Protein 4LTU (pdb70)

Radius of gyration: 18.54 Å; Cα contacts (8 Å, |Δi|>4): 437; chains: 2; bounding box: 32×52×42 Å

Solvent-accessible surface area: 10378 Å² total; per-residue (Å²): 48,32,0,25,0,32,19,89,104,51,135,76,50,118,3,95,6,58,111,50,31,18,0,15,96,0,0,79,89,76,60,2,133,50,2,82,9,135,22,51,30,101,22,107,16,14,21,2,1,0,11,3,20,54,145,44,60,102,125,17,96,124,54,88,88,81,4,64,101,34,0,97,58,15,42,16,75,71,6,59,10,4,9,0,0,15,61,2,158,3,24,80,116,4,80,29,0,26,0,63,4,7,144,133,10,127,46,32,0,25,0,32,18,73,97,56,141,73,64,131,5,98,1,51,76,10,40,14,0,13,98,1,0,64,89,83,50,4,128,57,5,76,12,126,26,58,31,103,22,95,20,13,16,2,1,0,30,0,31,121,133,44,66,87,76,17,52,124,53,82,80,69,4,55,94,42,1,105,60,22,56,20,108,93,76,142,22,4,14,0,0,6,52,2,58,0,2,38,32,3,73,28,0,31,0,101,9,6,152,163,12,116

Nearest PDB structures (foldseek):
  4ltu-assembly2_B  TM=1.001E+00  e=1.646E-21  Rhodopseudomonas palustris HaA2
  6nbl-assembly2_D  TM=9.823E-01  e=4.717E-14  Pseudomonas putida
  1r7s-assembly3_C  TM=9.794E-01  e=9.570E-14  Pseudomonas putida
  1xlq-assembly3_C  TM=9.793E-01  e=1.408E-13  Pseudomonas putida
  1uwm-assembly1_A  TM=9.704E-01  e=9.088E-13  Rhodobacter capsulatus

B-factor: mean 22.1, std 5.07, range [2.0, 39.61]

Organism: Rhodopseudomonas palustris (strain HaA2) (NCBI:txid316058)

Foldseek 3Di:
DWEWEAEPVGDIDIFDDDFFAFQLNRCVVGPNPQQPPVPPLPLDAQRNKKFWPPVCLVVFDDDDPSQVVRQCVFPPGDDPRIGRRSPTGDDPVCHYTYIYDDPHRD/DKEKEAEPVRDIDIFDDDFFAFQQVRCVVVPVPQQPPVVVLPLDAQRQKKFWDPVLLVVFDDDDPSQVVRLVVFPDDRDPRIGRRSPHGDHPVCHHTYIYDDPHRD

InterPro domains:
  IPR001041 2Fe-2S ferredoxin-type iron-sulfur binding domain [PF00111] (7-91)
  IPR001041 2Fe-2S ferredoxin-type iron-sulfur binding domain [PS51085] (2-106)
  IPR001041 2Fe-2S ferredoxin-type iron-sulfur binding domain [cd00207] (4-101)
  IPR001055 Adrenodoxin-like [PR00355] (40-50)
  IPR001055 Adrenodoxin-like [PR00355] (59-73)
  IPR001055 Adrenodoxin-like [PR00355] (83-91)
  IPR001055 Adrenodoxin-like [PTHR23426] (3-105)
  IPR012675 Beta-grasp domain superfamily [G3DSA:3.10.20.30] (1-107)
  IPR036010 2Fe-2S ferredoxin-like superfamily [SSF54292] (3-105)

CATH classification: 3.10.20.30

Structure (mmCIF, N/CA/C/O backbone):
data_4LTU
#
_entry.id   4LTU
#
_cell.length_a   30.983
_cell.length_b   73.145
_cell.length_c   78.845
_cell.angle_alpha   90.00
_cell.angle_beta   90.00
_cell.angle_gamma   90.00
#
_symmetry.space_group_name_H-M   'P 21 21 21'
#
loop_
_entity.id
_entity.type
_entity.pdbx_description
1 polymer Ferredoxin
2 non-polymer 'FE2/S2 (INORGANIC) CLUSTER'
3 water water
#
loop_
_atom_site.group_PDB
_atom_site.id
_atom_site.type_symbol
_atom_site.label_atom_id
_atom_site.label_alt_id
_atom_site.label_comp_id
_atom_site.label_asym_id
_atom_site.label_entity_id
_atom_site.label_seq_id
_atom_site.pdbx_PDB_ins_code
_atom_site.Cartn_x
_atom_site.Cartn_y
_atom_site.Cartn_z
_atom_site.occupancy
_atom_site.B_iso_or_equiv
_atom_site.auth_seq_id
_atom_site.auth_comp_id
_atom_site.auth_asym_id
_atom_site.auth_atom_id
_atom_site.pdbx_PDB_model_num
ATOM 1 N N . PRO A 1 2 ? -0.281 -14.052 -11.197 1.00 26.80 1 PRO A N 1
ATOM 2 C CA . PRO A 1 2 ? 0.562 -13.112 -10.464 1.00 26.04 1 PRO A CA 1
ATOM 3 C C . PRO A 1 2 ? 0.725 -13.430 -8.979 1.00 25.94 1 PRO A C 1
ATOM 4 O O . PRO A 1 2 ? 0.515 -14.575 -8.530 1.00 25.61 1 PRO A O 1
ATOM 8 N N . SER A 1 3 ? 1.116 -12.408 -8.228 1.00 25.28 2 SER A N 1
ATOM 9 C CA . SER A 1 3 ? 1.598 -12.583 -6.889 1.00 25.01 2 SER A CA 1
ATOM 10 C C . SER A 1 3 ? 1.312 -11.315 -6.105 1.00 24.87 2 SER A C 1
ATOM 11 O O . SER A 1 3 ? 1.581 -10.198 -6.576 1.00 24.36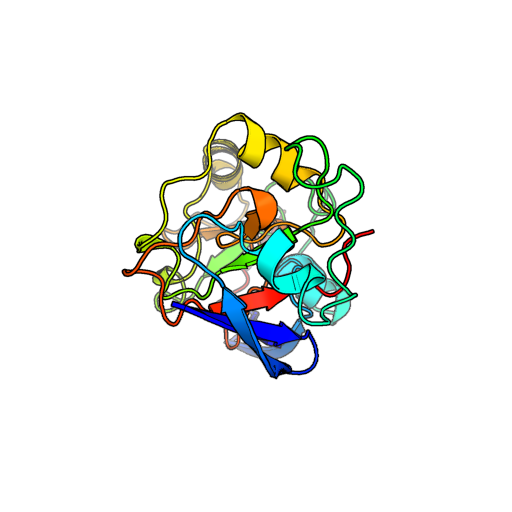 2 SER A O 1
ATOM 14 N N . ILE A 1 4 ? 0.770 -11.506 -4.904 1.00 24.02 3 ILE A N 1
ATOM 15 C CA . ILE A 1 4 ? 0.420 -10.419 -4.023 1.00 23.72 3 ILE A CA 1
ATOM 16 C C . ILE A 1 4 ? 1.232 -10.588 -2.778 1.00 23.11 3 ILE A C 1
ATOM 17 O O . ILE A 1 4 ? 1.314 -11.677 -2.231 1.00 23.99 3 ILE A O 1
ATOM 22 N N . THR A 1 5 ? 1.792 -9.488 -2.301 1.00 22.40 4 THR A N 1
ATOM 23 C CA . THR A 1 5 ? 2.478 -9.472 -1.009 1.00 21.17 4 THR A CA 1
ATOM 24 C C . THR A 1 5 ? 1.531 -8.952 0.080 1.00 20.61 4 THR A C 1
ATOM 25 O O . THR A 1 5 ? 0.998 -7.849 -0.051 1.00 20.24 4 THR A O 1
ATOM 29 N N . PHE A 1 6 ? 1.313 -9.744 1.137 1.00 19.83 5 PHE A N 1
ATOM 30 C CA . PHE A 1 6 ? 0.524 -9.303 2.290 1.00 19.56 5 PHE A CA 1
ATOM 31 C C . PHE A 1 6 ? 1.418 -9.045 3.511 1.00 20.06 5 PHE A C 1
ATOM 32 O O . PHE A 1 6 ? 2.291 -9.867 3.817 1.00 19.81 5 PHE A O 1
ATOM 40 N N . ILE A 1 7 ? 1.184 -7.932 4.215 1.00 19.20 6 ILE A N 1
ATOM 41 C CA . ILE A 1 7 ? 1.939 -7.621 5.444 1.00 19.54 6 ILE A CA 1
ATOM 42 C C . ILE A 1 7 ? 1.041 -7.514 6.680 1.00 19.21 6 ILE A C 1
ATOM 43 O O . ILE A 1 7 ? 0.091 -6.739 6.703 1.00 18.55 6 ILE A O 1
ATOM 48 N N . HIS A 1 8 ? 1.352 -8.321 7.687 1.00 20.06 7 HIS A N 1
ATOM 49 C CA . HIS A 1 8 ? 0.625 -8.353 8.963 1.00 20.46 7 HIS A CA 1
ATOM 50 C C . HIS A 1 8 ? 0.977 -7.150 9.814 1.00 21.60 7 HIS A C 1
ATOM 51 O O . HIS A 1 8 ? 2.029 -6.529 9.605 1.00 23.30 7 HIS A O 1
ATOM 58 N N . PRO A 1 9 ? 0.096 -6.786 10.752 1.00 22.49 8 PRO A N 1
ATOM 59 C CA . PRO A 1 9 ? 0.377 -5.701 11.694 1.00 23.48 8 PRO A CA 1
ATOM 60 C C . PRO A 1 9 ? 1.813 -5.750 12.231 1.00 24.56 8 PRO A C 1
ATOM 61 O O . PRO A 1 9 ? 2.459 -4.688 12.394 1.00 24.73 8 PRO A O 1
ATOM 65 N N . ASP A 1 10 ? 2.311 -6.967 12.484 1.00 24.48 9 ASP A N 1
ATOM 66 C CA . ASP A 1 10 ? 3.646 -7.141 13.078 1.00 24.64 9 ASP A CA 1
ATOM 67 C C . ASP A 1 10 ? 4.790 -6.878 12.107 1.00 24.62 9 ASP A C 1
ATOM 68 O O . ASP A 1 10 ? 5.926 -6.681 12.536 1.00 25.62 9 ASP A O 1
ATOM 73 N N . GLY A 1 11 ? 4.497 -6.886 10.807 1.00 24.48 10 GLY A N 1
ATOM 74 C CA . GLY A 1 11 ? 5.466 -6.477 9.783 1.00 23.64 10 GLY A CA 1
ATOM 75 C C . GLY A 1 11 ? 5.964 -7.651 8.983 1.00 24.07 10 GLY A C 1
ATOM 76 O O . GLY A 1 11 ? 6.794 -7.503 8.083 1.00 23.70 10 GLY A O 1
ATOM 77 N N . ARG A 1 12 ? 5.460 -8.838 9.308 1.00 23.59 11 ARG A N 1
ATOM 78 C CA . ARG A 1 12 ? 5.914 -10.012 8.616 1.00 23.40 11 ARG A CA 1
ATOM 79 C C . ARG A 1 12 ? 5.136 -10.182 7.316 1.00 23.23 11 ARG A C 1
ATOM 80 O O . ARG A 1 12 ? 4.019 -9.662 7.177 1.00 23.03 11 ARG A O 1
ATOM 88 N N . SER A 1 13 ? 5.742 -10.880 6.359 1.00 22.28 12 SER A N 1
ATOM 89 C CA . SER A 1 13 ? 5.149 -10.974 5.045 1.00 22.56 12 SER A CA 1
ATOM 90 C C . SER A 1 13 ? 4.818 -12.388 4.620 1.00 23.09 12 SER A C 1
ATOM 91 O O . SER A 1 13 ? 5.325 -13.400 5.178 1.00 22.69 12 SER A O 1
ATOM 94 N N . GLU A 1 14 ? 3.908 -12.425 3.658 1.00 22.94 13 GLU A N 1
ATOM 95 C CA . GLU A 1 14 ? 3.409 -13.643 3.047 1.00 23.75 13 GLU A CA 1
ATOM 96 C C . GLU A 1 14 ? 3.206 -13.328 1.570 1.00 23.78 13 GLU A C 1
ATOM 97 O O . GLU A 1 14 ? 2.575 -12.325 1.227 1.00 23.26 13 GLU A O 1
ATOM 103 N N . ILE A 1 15 ? 3.742 -14.178 0.706 1.00 23.95 14 ILE A N 1
ATOM 104 C CA . ILE A 1 15 ? 3.455 -14.051 -0.705 1.00 24.54 14 ILE A CA 1
ATOM 105 C C . ILE A 1 15 ? 2.459 -15.100 -1.134 1.00 24.84 14 ILE A C 1
ATOM 106 O O . ILE A 1 15 ? 2.667 -16.305 -0.943 1.00 24.00 14 ILE A O 1
ATOM 111 N N . VAL A 1 16 ? 1.346 -14.621 -1.685 1.00 25.59 15 VAL A N 1
ATOM 112 C CA . VAL A 1 16 ? 0.266 -15.517 -2.106 1.00 25.81 15 VAL A CA 1
ATOM 113 C C . VAL A 1 16 ? 0.119 -15.469 -3.605 1.00 25.69 15 VAL A C 1
ATOM 114 O O . VAL A 1 16 ? 0.139 -14.398 -4.221 1.00 26.47 15 VAL A O 1
ATOM 118 N N . ASP A 1 17 ? -0.031 -16.635 -4.204 1.00 25.66 16 ASP A N 1
ATOM 119 C CA . ASP A 1 17 ? -0.396 -16.699 -5.608 1.00 25.01 16 ASP A CA 1
ATOM 120 C C . ASP A 1 17 ? -1.824 -16.200 -5.819 1.00 24.66 16 ASP A C 1
ATOM 121 O O . ASP A 1 17 ? -2.684 -16.284 -4.932 1.00 24.02 16 ASP A O 1
ATOM 126 N N . ALA A 1 18 ? -2.053 -15.659 -7.000 1.00 24.25 17 ALA A N 1
ATOM 127 C CA . ALA A 1 18 ? -3.350 -15.214 -7.389 1.00 24.84 17 ALA A CA 1
ATOM 128 C C . ALA A 1 18 ? -3.396 -15.293 -8.898 1.00 25.22 17 ALA A C 1
ATOM 129 O O . ALA A 1 18 ? -2.436 -14.944 -9.580 1.00 25.76 17 ALA A O 1
ATOM 131 N N . ALA A 1 19 ? -4.507 -15.783 -9.420 1.00 24.99 18 ALA A N 1
ATOM 132 C CA . ALA A 1 19 ? -4.695 -15.801 -10.855 1.00 24.39 18 ALA A CA 1
ATOM 133 C C . ALA A 1 19 ? -5.216 -14.421 -11.206 1.00 24.41 18 ALA A C 1
ATOM 134 O O . ALA A 1 19 ? -5.626 -13.668 -10.318 1.00 24.80 18 ALA A O 1
ATOM 136 N N . ILE A 1 20 ? -5.185 -14.083 -12.490 1.00 23.82 19 ILE A N 1
ATOM 137 C CA . ILE A 1 20 ? -5.803 -12.892 -12.983 1.00 23.76 19 ILE A CA 1
ATOM 138 C C . ILE A 1 20 ? -7.312 -13.061 -12.737 1.00 23.55 19 ILE A C 1
ATOM 139 O O . ILE A 1 20 ? -7.878 -14.128 -13.014 1.00 22.55 19 ILE A O 1
ATOM 144 N N . GLY A 1 21 ? -7.933 -12.032 -12.156 1.00 23.03 20 GLY A N 1
ATOM 145 C CA . GLY A 1 21 ? -9.369 -12.056 -11.878 1.00 22.21 20 GLY A CA 1
ATOM 146 C C . GLY A 1 21 ? -9.774 -12.374 -10.448 1.00 21.79 20 GLY A C 1
ATOM 147 O O . GLY A 1 21 ? -10.855 -11.970 -10.012 1.00 21.82 20 GLY A O 1
ATOM 148 N N . ASP A 1 22 ? -8.947 -13.132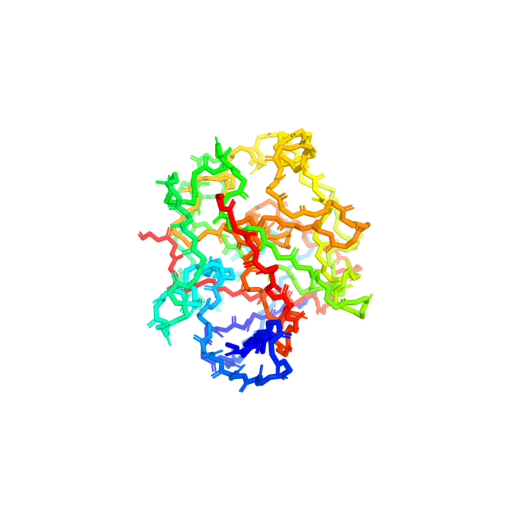 -9.724 1.00 21.31 21 ASP A N 1
ATOM 149 C CA . ASP A 1 22 ? -9.196 -13.323 -8.303 1.00 20.24 21 ASP A CA 1
ATOM 150 C C . ASP A 1 22 ? -9.191 -11.960 -7.642 1.00 19.97 21 ASP A C 1
ATOM 151 O O . ASP A 1 22 ? -8.395 -11.078 -7.994 1.00 19.81 21 ASP A O 1
ATOM 156 N N . SER A 1 23 ? -10.115 -11.774 -6.706 1.00 19.36 22 SER A N 1
ATOM 157 C CA . SER A 1 23 ? -10.000 -10.677 -5.791 1.00 18.55 22 SER A CA 1
ATOM 158 C C . SER A 1 23 ? -8.818 -10.994 -4.853 1.00 17.83 22 SER A C 1
ATOM 159 O O . SER A 1 23 ? -8.393 -12.145 -4.753 1.00 17.59 22 SER A O 1
ATOM 162 N N . ALA A 1 24 ? -8.314 -9.967 -4.178 1.00 17.32 23 ALA A N 1
ATOM 163 C CA . ALA A 1 24 ? -7.238 -10.077 -3.188 1.00 16.78 23 ALA A CA 1
ATOM 164 C C . ALA A 1 24 ? -7.680 -10.883 -1.978 1.00 16.82 23 ALA A C 1
ATOM 165 O O . ALA A 1 24 ? -6.868 -11.541 -1.327 1.00 17.76 23 ALA A O 1
ATOM 167 N N . MET A 1 25 ? -8.967 -1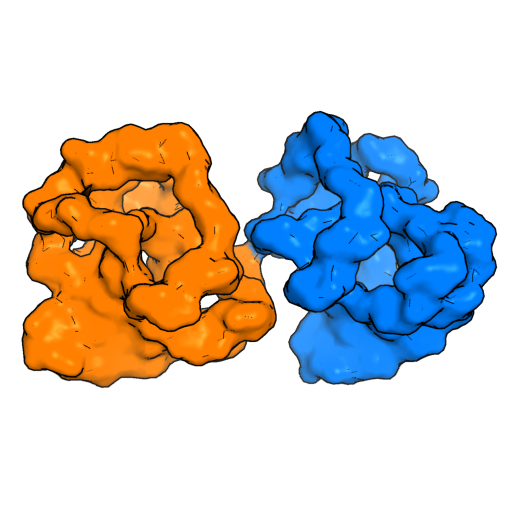0.821 -1.682 1.00 16.22 24 MET A N 1
ATOM 168 C CA . MET A 1 25 ? -9.558 -11.551 -0.578 1.00 16.19 24 MET A CA 1
ATOM 169 C C . MET A 1 25 ? -9.568 -13.064 -0.877 1.00 16.12 24 MET A C 1
ATOM 170 O O . MET A 1 25 ? -9.206 -13.901 -0.025 1.00 14.99 24 MET A O 1
ATOM 175 N N . PHE A 1 26 ? -10.006 -13.392 -2.086 1.00 16.08 25 PHE A N 1
ATOM 176 C CA . PHE A 1 26 ? -10.078 -14.754 -2.523 1.00 17.78 25 PHE A CA 1
ATOM 177 C C . PHE A 1 26 ? -8.657 -15.332 -2.422 1.00 18.84 25 PHE A C 1
ATOM 178 O O . PHE A 1 26 ? -8.433 -16.355 -1.758 1.00 19.75 25 PHE A O 1
ATOM 186 N N . ALA A 1 27 ? -7.711 -14.644 -3.055 1.00 18.86 26 ALA A N 1
ATOM 187 C CA . ALA A 1 27 ? -6.305 -15.009 -2.998 1.00 19.62 26 ALA A CA 1
ATOM 188 C C . ALA A 1 27 ? -5.812 -15.241 -1.572 1.00 19.05 26 ALA A C 1
ATOM 189 O O . ALA A 1 27 ? -5.207 -16.256 -1.301 1.00 19.65 26 ALA A O 1
ATOM 191 N N . ALA A 1 28 ? -6.061 -14.292 -0.678 1.00 18.94 27 ALA A N 1
ATOM 192 C CA . ALA A 1 28 ? -5.765 -14.455 0.753 1.00 18.21 27 ALA A CA 1
ATOM 193 C C . ALA A 1 28 ? -6.320 -15.754 1.377 1.00 18.47 27 ALA A C 1
ATOM 194 O O . ALA A 1 28 ? -5.581 -16.550 1.985 1.00 18.27 27 ALA A O 1
ATOM 196 N N . LEU A 1 29 ? -7.624 -15.961 1.214 1.00 18.48 28 LEU A N 1
ATOM 197 C CA . LEU A 1 29 ? -8.348 -17.009 1.936 1.00 18.37 28 LEU A CA 1
ATOM 198 C C . LEU A 1 29 ? -7.984 -18.391 1.455 1.00 18.55 28 LEU A C 1
ATOM 199 O O . LEU A 1 29 ? -8.091 -19.358 2.190 1.00 18.22 28 LEU A O 1
ATOM 204 N N . ASN A 1 30 ? -7.545 -18.455 0.203 1.00 18.78 29 ASN A N 1
ATOM 205 C CA . ASN A 1 30 ? -7.219 -19.699 -0.456 1.00 18.77 29 ASN A CA 1
ATOM 206 C C . ASN A 1 30 ? -5.730 -20.083 -0.322 1.00 19.64 29 ASN A C 1
ATOM 207 O O . ASN A 1 30 ? -5.281 -21.127 -0.812 1.00 20.03 29 ASN A O 1
ATOM 212 N N . HIS A 1 31 ? -4.974 -19.229 0.370 1.00 19.46 30 HIS A N 1
ATOM 213 C CA . HIS A 1 31 ? -3.580 -19.498 0.632 1.00 19.19 30 HIS A CA 1
ATOM 214 C C . HIS A 1 31 ? -3.264 -19.068 2.051 1.00 19.77 30 HIS A C 1
ATOM 215 O O . HIS A 1 31 ? -2.310 -18.340 2.253 1.00 20.06 30 HIS A O 1
ATOM 222 N N . GLY A 1 32 ? -4.094 -19.468 3.016 1.00 20.53 31 GLY A N 1
ATOM 223 C CA . GLY A 1 32 ? -3.763 -19.391 4.440 1.00 21.78 31 GLY A CA 1
ATOM 224 C C . GLY A 1 32 ? -3.817 -18.124 5.287 1.00 22.43 31 GLY A C 1
ATOM 225 O O . GLY A 1 32 ? -3.409 -18.166 6.461 1.00 22.09 31 GLY A O 1
ATOM 226 N N . ILE A 1 33 ? -4.311 -17.020 4.727 1.00 23.44 32 ILE A N 1
ATOM 227 C CA . ILE A 1 33 ? -4.402 -15.725 5.448 1.00 24.26 32 ILE A CA 1
ATOM 228 C C . ILE A 1 33 ? -5.749 -15.519 6.168 1.00 25.43 32 ILE A C 1
ATOM 229 O O . ILE A 1 33 ? -6.657 -14.826 5.673 1.00 26.11 32 ILE A O 1
ATOM 234 N N . ASP A 1 34 ? -5.828 -16.102 7.366 1.00 25.51 33 ASP A N 1
ATOM 235 C CA . ASP A 1 34 ? -7.030 -16.150 8.209 1.00 25.97 33 ASP A CA 1
ATOM 236 C C . ASP A 1 34 ? -7.572 -14.814 8.722 1.00 25.65 33 ASP A C 1
ATOM 237 O O . ASP A 1 34 ? -8.789 -14.659 8.911 1.00 25.92 33 ASP A O 1
ATOM 242 N N . SER A 1 35 ? -6.687 -13.847 8.947 1.00 24.75 34 SER A N 1
ATOM 243 C CA . SER A 1 35 ? -7.094 -12.565 9.531 1.00 23.44 34 SER A CA 1
ATOM 244 C C . SER A 1 35 ? -8.209 -11.807 8.788 1.00 23.13 34 SER A C 1
ATOM 245 O O . SER A 1 35 ? -8.932 -10.993 9.403 1.00 22.77 34 SER A O 1
ATOM 248 N N . ILE A 1 36 ? -8.306 -12.025 7.474 1.00 21.55 35 ILE A N 1
ATOM 249 C CA . ILE A 1 36 ? -9.307 -11.370 6.636 1.00 20.31 35 ILE A CA 1
ATOM 250 C C . ILE A 1 36 ? -10.637 -12.069 6.842 1.00 20.21 35 ILE A C 1
ATOM 251 O O . ILE A 1 36 ? -10.865 -13.159 6.319 1.00 20.49 35 ILE A O 1
ATOM 256 N N . VAL A 1 37 ? -11.510 -11.455 7.632 1.00 19.72 36 VAL A N 1
ATOM 257 C CA . VAL A 1 37 ? -12.715 -12.145 8.060 1.00 19.33 36 VAL A CA 1
ATOM 258 C C . VAL A 1 37 ? -13.774 -12.224 6.947 1.00 19.23 36 VAL A C 1
ATOM 259 O O . VAL A 1 37 ? -14.405 -13.293 6.745 1.00 19.02 36 VAL A O 1
ATOM 263 N N . ALA A 1 38 ? -13.963 -11.120 6.222 1.00 18.17 37 ALA A N 1
ATOM 264 C CA . ALA A 1 38 ? -14.850 -11.130 5.061 1.00 18.42 37 ALA A CA 1
ATOM 265 C C . ALA A 1 38 ? -16.231 -11.767 5.336 1.00 18.69 37 ALA A C 1
ATOM 266 O O . ALA A 1 38 ? -16.604 -12.762 4.716 1.00 18.25 37 ALA A O 1
ATOM 268 N N . GLU A 1 39 ? -17.000 -11.170 6.241 1.00 20.18 38 GLU A N 1
ATOM 269 C CA . GLU A 1 39 ? -18.288 -11.757 6.703 1.00 21.03 38 GLU A CA 1
ATOM 270 C C . GLU A 1 39 ? -19.211 -12.119 5.536 1.00 20.68 38 GLU A C 1
ATOM 271 O O . GLU A 1 39 ? -19.833 -13.206 5.535 1.00 21.55 38 GLU A O 1
ATOM 277 N N . CYS A 1 40 ? -19.270 -11.228 4.541 1.00 19.55 39 CYS A N 1
ATOM 278 C CA . CYS A 1 40 ? -20.246 -11.323 3.441 1.00 18.06 39 CYS A CA 1
ATOM 279 C C . CYS A 1 40 ? -19.779 -12.144 2.252 1.00 17.95 39 CYS A C 1
ATOM 280 O O . CYS A 1 40 ?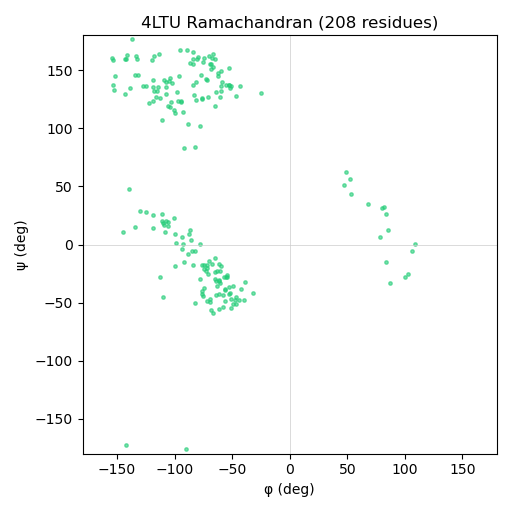 -20.545 -12.411 1.325 1.00 18.86 39 CYS A O 1
ATOM 283 N N . GLY A 1 41 ? -18.518 -12.537 2.266 1.00 17.75 40 GLY A N 1
ATOM 284 C CA . GLY A 1 41 ? -18.038 -13.535 1.320 1.00 16.99 40 GLY A CA 1
ATOM 285 C C . GLY A 1 41 ? -17.690 -13.004 -0.044 1.00 16.77 40 GLY A C 1
ATOM 286 O O . GLY A 1 41 ? -17.802 -13.739 -1.029 1.00 15.95 40 GLY A O 1
ATOM 287 N N . GLY A 1 42 ? -17.209 -11.761 -0.086 1.00 17.28 41 GLY A N 1
ATOM 288 C CA . GLY A 1 42 ? -16.875 -11.063 -1.345 1.00 18.63 41 GLY A CA 1
ATOM 289 C C . GLY A 1 42 ? -18.045 -10.397 -2.047 1.00 19.66 41 GLY A C 1
ATOM 290 O O . GLY A 1 42 ? -18.023 -10.209 -3.267 1.00 20.37 41 GLY A O 1
ATOM 291 N N . ASN A 1 43 ? -19.068 -10.031 -1.280 1.00 20.24 42 ASN A N 1
ATOM 292 C CA . ASN A 1 43 ? -20.316 -9.556 -1.849 1.00 20.99 42 ASN A CA 1
ATOM 293 C C . ASN A 1 43 ? -20.575 -8.046 -1.612 1.00 21.07 42 ASN A C 1
ATOM 294 O O . ASN A 1 43 ? -21.708 -7.560 -1.720 1.00 21.17 42 ASN A O 1
ATOM 299 N N . ALA A 1 44 ? -19.496 -7.316 -1.328 1.00 20.67 43 ALA A N 1
ATOM 300 C CA . ALA A 1 44 ? -19.505 -5.854 -1.209 1.00 20.29 43 ALA A CA 1
ATOM 301 C C . ALA A 1 44 ? -20.628 -5.264 -0.354 1.00 19.55 43 ALA A C 1
ATOM 302 O O . ALA A 1 44 ? -21.326 -4.355 -0.794 1.00 19.48 43 ALA A O 1
ATOM 304 N N . VAL A 1 45 ? -20.784 -5.790 0.864 1.00 19.35 44 VAL A N 1
ATOM 305 C CA . VAL A 1 45 ? -21.837 -5.368 1.801 1.00 18.89 44 VAL A CA 1
ATOM 306 C C . VAL A 1 45 ? -21.375 -5.397 3.253 1.00 19.01 44 VAL A C 1
ATOM 307 O O . VAL A 1 45 ? -22.190 -5.292 4.157 1.00 18.88 44 VAL A O 1
ATOM 311 N N . CYS A 1 46 ? -20.075 -5.566 3.477 1.00 19.29 45 CYS A N 1
ATOM 312 C CA . CYS A 1 46 ? -19.511 -5.502 4.826 1.00 19.33 45 CYS A CA 1
ATOM 313 C C . CYS A 1 46 ? -18.201 -4.690 4.834 1.00 19.29 45 CYS A C 1
ATOM 314 O O . CYS A 1 46 ? -17.736 -4.225 3.800 1.00 19.47 45 CYS A O 1
ATOM 317 N N . ALA A 1 47 ? -17.608 -4.491 5.996 1.00 18.99 46 ALA A N 1
ATOM 318 C CA . ALA A 1 47 ? -16.348 -3.756 6.010 1.00 18.59 46 ALA A CA 1
ATOM 319 C C . ALA A 1 47 ? -15.194 -4.590 6.555 1.00 18.25 46 ALA A C 1
ATOM 320 O O . ALA A 1 47 ? -14.213 -4.020 7.019 1.00 18.81 46 ALA A O 1
ATOM 322 N N . THR A 1 48 ? -15.296 -5.927 6.443 1.00 17.59 47 THR A N 1
ATOM 323 C CA . THR A 1 48 ? -14.436 -6.854 7.183 1.00 16.72 47 THR A CA 1
ATOM 324 C C . THR A 1 48 ? -13.387 -7.599 6.346 1.00 16.57 47 THR A C 1
ATOM 325 O O . THR A 1 48 ? -12.778 -8.573 6.828 1.00 16.12 47 THR A O 1
ATOM 329 N N . CYS A 1 49 ? -13.206 -7.168 5.093 1.00 16.19 48 CYS A N 1
ATOM 330 C CA . CYS A 1 49 ? -12.073 -7.576 4.256 1.00 14.76 48 CYS A CA 1
ATOM 331 C C . CYS A 1 49 ? -11.106 -6.391 4.027 1.00 14.41 48 CYS A C 1
ATOM 332 O O . CYS A 1 49 ? -10.416 -6.351 3.000 1.00 14.34 48 CYS A O 1
ATOM 335 N N . HIS A 1 50 ? -11.102 -5.440 4.964 1.00 13.45 49 HIS A N 1
ATOM 336 C CA . HIS A 1 50 ? -10.328 -4.178 4.934 1.00 13.94 49 HIS A CA 1
ATOM 337 C C . HIS A 1 50 ? -8.846 -4.419 4.647 1.00 14.05 49 HIS A C 1
ATOM 338 O O . HIS A 1 50 ? -8.269 -5.347 5.187 1.00 13.88 49 HIS A O 1
ATOM 345 N N . VAL A 1 51 ? -8.241 -3.616 3.778 1.00 14.82 50 VAL A N 1
ATOM 346 C CA . VAL A 1 51 ? -6.778 -3.612 3.655 1.00 15.32 50 VAL A CA 1
ATOM 347 C C . VAL A 1 51 ? -6.258 -2.205 3.418 1.00 16.40 50 VAL A C 1
ATOM 348 O O . VAL A 1 51 ? -7.001 -1.337 2.977 1.00 17.03 50 VAL A O 1
ATOM 352 N N . TYR A 1 52 ? -4.974 -1.983 3.703 1.00 17.80 51 TYR A N 1
ATOM 353 C CA . TYR A 1 52 ? -4.272 -0.775 3.238 1.00 18.41 51 TYR A CA 1
ATOM 354 C C . TYR A 1 52 ? -3.355 -1.111 2.065 1.00 19.26 51 TYR A C 1
ATOM 355 O O . TYR A 1 52 ? -2.438 -1.921 2.170 1.00 19.58 51 TYR A O 1
ATOM 364 N N . VAL A 1 53 ? -3.634 -0.504 0.925 1.00 21.14 52 VAL A N 1
ATOM 365 C CA . VAL A 1 53 ? -2.789 -0.637 -0.234 1.00 22.67 52 VAL A CA 1
ATOM 366 C C . VAL A 1 53 ? -1.496 0.161 0.018 1.00 24.73 52 VAL A C 1
ATOM 367 O O . VAL A 1 53 ? -1.522 1.242 0.652 1.00 24.54 52 VAL A O 1
ATOM 371 N N . ASP A 1 54 ? -0.369 -0.386 -0.431 1.00 25.79 53 ASP A N 1
ATOM 372 C CA . ASP A 1 54 ? 0.883 0.330 -0.298 1.00 27.84 53 ASP A CA 1
ATOM 373 C C . ASP A 1 54 ? 0.813 1.661 -1.033 1.00 27.95 53 ASP A C 1
ATOM 374 O O . ASP A 1 54 ? 0.381 1.726 -2.196 1.00 27.50 53 ASP A O 1
ATOM 379 N N . ASP A 1 55 ? 1.252 2.706 -0.328 1.00 28.49 54 ASP A N 1
ATOM 380 C CA . ASP A 1 55 ? 1.369 4.075 -0.842 1.00 28.69 54 ASP A CA 1
ATOM 381 C C . ASP A 1 55 ? 1.707 4.167 -2.339 1.00 28.42 54 ASP A C 1
ATOM 382 O O . ASP A 1 55 ? 1.130 4.975 -3.057 1.00 29.36 54 ASP A O 1
ATOM 387 N N . LEU A 1 56 ? 2.626 3.321 -2.797 1.00 27.84 55 LEU A N 1
ATOM 388 C CA . LEU A 1 56 ? 3.094 3.325 -4.174 1.00 27.22 55 LEU A CA 1
ATOM 389 C C . LEU A 1 56 ? 2.236 2.554 -5.166 1.00 26.78 55 LEU A C 1
ATOM 390 O O . LEU A 1 56 ? 2.362 2.767 -6.381 1.00 27.36 55 LEU A O 1
ATOM 395 N N . TRP A 1 57 ? 1.364 1.670 -4.669 1.00 25.83 56 TRP A N 1
ATOM 396 C CA . TRP A 1 57 ? 0.504 0.842 -5.543 1.00 24.06 56 TRP A CA 1
ATOM 397 C C . TRP A 1 57 ? -0.924 1.386 -5.691 1.00 24.03 56 TRP A C 1
ATOM 398 O O . TRP A 1 57 ? -1.634 0.996 -6.612 1.00 24.37 56 TRP A O 1
ATOM 409 N N . LEU A 1 58 ? -1.361 2.260 -4.787 1.00 24.15 57 LEU A N 1
ATOM 410 C CA . LEU A 1 58 ? -2.709 2.822 -4.889 1.00 24.04 57 LEU A CA 1
ATOM 411 C C . LEU A 1 58 ? -3.026 3.293 -6.311 1.00 24.19 57 LEU A C 1
ATOM 412 O O . LEU A 1 58 ? -4.057 2.914 -6.869 1.00 24.20 57 LEU A O 1
ATOM 417 N N . ALA A 1 59 ? -2.134 4.096 -6.892 1.00 24.24 58 ALA A N 1
ATOM 418 C CA . ALA A 1 59 ? -2.357 4.703 -8.222 1.00 24.95 58 ALA A CA 1
ATOM 419 C C . ALA A 1 59 ? -2.689 3.701 -9.336 1.00 24.80 58 ALA A C 1
ATOM 420 O O . ALA A 1 59 ? -3.371 4.062 -10.283 1.00 25.00 58 ALA A O 1
ATOM 422 N N . LYS A 1 60 ? -2.204 2.464 -9.211 1.00 24.51 59 LYS A N 1
ATOM 423 C CA . LYS A 1 60 ? -2.368 1.425 -10.245 1.00 24.62 59 LYS A CA 1
ATOM 424 C C . LYS A 1 60 ? -3.717 0.694 -10.216 1.00 24.29 59 LYS A C 1
ATOM 425 O O . LYS A 1 60 ? -4.028 -0.117 -11.100 1.00 23.91 59 LYS A O 1
ATOM 431 N N . LEU A 1 61 ? -4.520 1.000 -9.199 1.00 23.65 60 LEU A N 1
ATOM 432 C CA . LEU A 1 61 ? -5.826 0.401 -9.047 1.00 22.97 60 LEU A CA 1
ATOM 433 C C . LEU A 1 61 ? -6.945 1.279 -9.619 1.00 23.28 60 LEU A C 1
ATOM 434 O O . LEU A 1 61 ? -6.900 2.515 -9.516 1.00 23.12 60 LEU A O 1
ATOM 439 N N . PRO A 1 62 ? -7.978 0.638 -10.192 1.00 23.22 61 PRO A N 1
ATOM 440 C CA . PRO A 1 62 ? -9.203 1.387 -10.471 1.00 23.01 61 PRO A CA 1
ATOM 441 C C . PRO A 1 62 ? -9.691 2.100 -9.190 1.00 23.27 61 PRO A C 1
ATOM 442 O O . PRO A 1 62 ? -9.418 1.624 -8.082 1.00 23.38 61 PRO A O 1
ATOM 446 N N . PRO A 1 63 ? -10.401 3.237 -9.328 1.00 23.23 62 PRO A N 1
ATOM 447 C CA . PRO A 1 63 ? -10.804 4.003 -8.152 1.00 23.04 62 PRO A CA 1
ATOM 448 C C . PRO A 1 63 ? -11.863 3.288 -7.294 1.00 22.62 62 PRO A C 1
ATOM 449 O O . PRO A 1 63 ? -12.575 2.414 -7.771 1.00 22.65 62 PRO A O 1
ATOM 453 N N . VAL A 1 64 ? -11.907 3.637 -6.023 1.00 22.52 63 VAL A N 1
ATOM 454 C CA . VAL A 1 64 ? -12.998 3.244 -5.130 1.00 22.79 63 VAL A CA 1
ATOM 455 C C . VAL A 1 64 ? -14.324 3.783 -5.678 1.00 22.19 63 VAL A C 1
ATOM 456 O O . VAL A 1 64 ? -14.384 4.937 -6.107 1.00 22.39 63 VAL A O 1
ATOM 460 N N . ASP A 1 65 ? -15.388 2.978 -5.682 1.00 21.30 64 ASP A N 1
ATOM 461 C CA . ASP A 1 65 ? -16.673 3.553 -6.068 1.00 20.67 64 ASP A CA 1
ATOM 462 C C . ASP A 1 65 ? -17.447 4.109 -4.895 1.00 21.05 64 ASP A C 1
ATOM 463 O O . ASP A 1 65 ? -16.950 4.158 -3.759 1.00 21.40 64 ASP A O 1
ATOM 468 N N . ALA A 1 66 ? -18.656 4.566 -5.182 1.00 21.39 65 ALA A N 1
ATOM 469 C CA . ALA A 1 66 ? -19.482 5.208 -4.179 1.00 20.89 65 ALA A CA 1
ATOM 470 C C . ALA A 1 66 ? -19.849 4.225 -3.066 1.00 20.56 65 ALA A C 1
ATOM 471 O O . ALA A 1 66 ? -19.782 4.568 -1.873 1.00 20.09 65 ALA A O 1
ATOM 473 N N . ASN A 1 67 ? -20.220 3.011 -3.466 1.00 20.40 66 ASN A N 1
ATOM 474 C CA . ASN A 1 67 ? -20.547 1.927 -2.522 1.00 20.41 66 ASN A CA 1
ATOM 475 C C . ASN A 1 67 ? -19.367 1.524 -1.610 1.00 19.87 66 ASN A C 1
ATOM 476 O O . ASN A 1 67 ? -19.473 1.573 -0.379 1.00 19.59 66 ASN A O 1
ATOM 481 N N . GLU A 1 68 ? -18.231 1.163 -2.202 1.00 19.66 67 GLU A N 1
ATOM 482 C CA . GLU A 1 68 ? -17.049 0.843 -1.396 1.00 19.26 67 GLU A CA 1
ATOM 483 C C . GLU A 1 68 ? -16.674 1.992 -0.481 1.00 19.47 67 GLU A C 1
ATOM 484 O O . GLU A 1 68 ? -16.248 1.747 0.666 1.00 20.22 67 GLU A O 1
ATOM 490 N N . ASP A 1 69 ? -16.807 3.225 -0.972 1.00 18.44 68 ASP A N 1
ATOM 491 C CA . ASP A 1 69 ? -16.481 4.409 -0.148 1.00 19.35 68 ASP A CA 1
ATOM 492 C C . ASP A 1 69 ? -17.336 4.551 1.107 1.00 19.39 68 ASP A C 1
ATOM 493 O O . ASP A 1 69 ? -16.834 4.883 2.181 1.00 19.39 68 ASP A O 1
ATOM 498 N N . ASP A 1 70 ? -18.635 4.313 0.990 1.00 20.20 69 ASP A N 1
ATOM 499 C CA . ASP A 1 70 ? -19.462 4.350 2.200 1.00 20.53 69 ASP A CA 1
ATOM 500 C C . ASP A 1 70 ? -19.262 3.126 3.089 1.00 20.07 69 ASP A C 1
ATOM 501 O O . ASP A 1 70 ? -19.274 3.242 4.315 1.00 20.47 69 ASP A O 1
ATOM 506 N N . LEU A 1 71 ? -19.077 1.955 2.486 1.00 19.34 70 LEU A N 1
ATOM 507 C CA . LEU A 1 71 ? -18.661 0.793 3.282 1.00 18.99 70 LEU A CA 1
ATOM 508 C C . LEU A 1 71 ? -17.408 1.092 4.113 1.00 18.41 70 LEU A C 1
ATOM 509 O O . LEU A 1 71 ? -17.323 0.741 5.285 1.00 18.28 70 LEU A O 1
ATOM 514 N N . LEU A 1 72 ? -16.449 1.770 3.513 1.00 18.51 71 LEU A N 1
ATOM 515 C CA . LEU A 1 72 ? -15.176 1.980 4.193 1.00 19.48 71 LEU A CA 1
ATOM 516 C C . LEU A 1 72 ? -15.224 2.829 5.463 1.00 20.69 71 LEU A C 1
ATOM 517 O O . LEU A 1 72 ? -14.343 2.682 6.323 1.00 21.15 71 LEU A O 1
ATOM 522 N N . ASP A 1 73 ? -16.227 3.687 5.635 1.00 21.17 72 ASP A N 1
ATOM 523 C CA . ASP A 1 73 ? -16.229 4.402 6.900 1.00 22.50 72 ASP A CA 1
ATOM 524 C C . ASP A 1 73 ? -16.931 3.718 8.074 1.00 22.73 72 ASP A C 1
ATOM 525 O O . ASP A 1 73 ? -17.059 4.304 9.150 1.00 21.85 72 ASP A O 1
ATOM 530 N N . GLY A 1 74 ? -17.301 2.448 7.857 1.00 22.26 73 GLY A N 1
ATOM 531 C CA . GLY A 1 74 ? -17.810 1.575 8.898 1.00 22.81 73 GLY A CA 1
ATOM 532 C C . GLY A 1 74 ? -16.834 0.472 9.292 1.00 23.25 73 GLY A C 1
ATOM 533 O O . GLY A 1 74 ? -17.229 -0.520 9.926 1.00 23.20 73 GLY A O 1
ATOM 534 N N . THR A 1 75 ? -15.561 0.637 8.920 1.00 22.73 74 THR A N 1
ATOM 535 C CA . THR A 1 75 ? -14.533 -0.360 9.224 1.00 22.61 74 THR A CA 1
ATOM 536 C C . THR A 1 75 ? -14.306 -0.491 10.739 1.00 22.31 74 THR A C 1
ATOM 537 O O . THR A 1 75 ? -14.658 0.413 11.482 1.00 22.07 74 THR A O 1
ATOM 541 N N . ALA A 1 76 ? -13.734 -1.611 11.190 1.00 21.64 75 ALA A N 1
ATOM 542 C CA . ALA A 1 76 ? -13.459 -1.801 12.617 1.00 21.35 75 ALA A CA 1
ATOM 543 C C . ALA A 1 76 ? -12.239 -0.974 13.081 1.00 21.42 75 ALA A C 1
ATOM 544 O O . ALA A 1 76 ? -12.272 -0.340 14.175 1.00 21.18 75 ALA A O 1
ATOM 546 N N . SER A 1 77 ? -11.188 -1.021 12.249 1.00 20.95 76 SER A N 1
ATOM 547 C CA . SER A 1 77 ? -10.006 -0.147 12.289 1.00 21.37 76 SER A CA 1
ATOM 548 C C . SER A 1 77 ? -10.234 1.002 11.332 1.00 20.91 76 SER A C 1
ATOM 549 O O . SER A 1 77 ? -10.441 0.766 10.134 1.00 21.22 76 SER A O 1
ATOM 552 N N . ASP A 1 78 ? -10.146 2.229 11.839 1.00 20.50 77 ASP A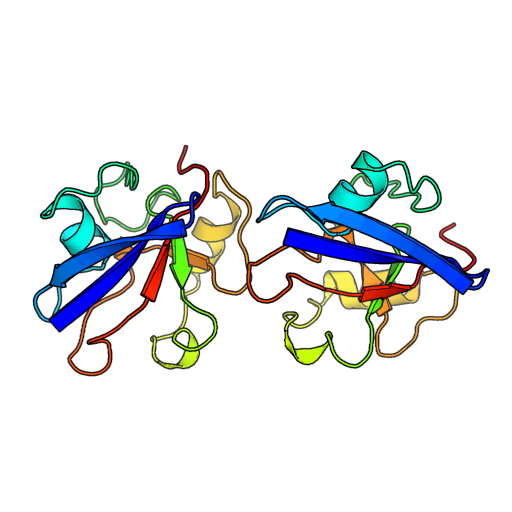 N 1
ATOM 553 C CA . ASP A 1 78 ? -10.488 3.442 11.077 1.00 20.71 77 ASP A CA 1
ATOM 554 C C . ASP A 1 78 ? -9.776 3.584 9.710 1.00 20.61 77 ASP A C 1
ATOM 555 O O . ASP A 1 78 ? -8.558 3.305 9.572 1.00 20.39 77 ASP A O 1
ATOM 560 N N . ARG A 1 79 ? -10.548 3.997 8.703 1.00 19.72 78 ARG A N 1
ATOM 561 C CA . ARG A 1 79 ? -10.051 4.056 7.328 1.00 18.45 78 ARG A CA 1
ATOM 562 C C . ARG A 1 79 ? -8.880 5.036 7.194 1.00 18.35 78 ARG A C 1
ATOM 563 O O . ARG A 1 79 ? -8.785 6.019 7.910 1.00 18.37 78 ARG A O 1
ATOM 571 N N . LEU A 1 80 ? -7.976 4.721 6.289 1.00 17.91 79 LEU A N 1
ATOM 572 C CA . LEU A 1 80 ? -6.844 5.556 5.999 1.00 17.58 79 LEU A CA 1
ATOM 573 C C . LEU A 1 80 ? -7.050 5.936 4.532 1.00 17.45 79 LEU A C 1
ATOM 574 O O . LEU A 1 80 ? -7.798 5.274 3.840 1.00 17.01 79 LEU A O 1
ATOM 579 N N . PRO A 1 81 ? -6.383 6.989 4.047 1.00 18.01 80 PRO A N 1
ATOM 580 C CA . PRO A 1 81 ? -6.391 7.318 2.604 1.00 18.23 80 PRO A CA 1
ATOM 581 C C . PRO A 1 81 ? -6.300 6.090 1.688 1.00 18.67 80 PRO A C 1
ATOM 582 O O . PRO A 1 81 ? -7.065 5.952 0.728 1.00 19.25 80 PRO A O 1
ATOM 586 N N . ASN A 1 82 ? -5.362 5.206 1.998 1.00 19.02 81 ASN A N 1
ATOM 587 C CA . ASN A 1 82 ? -5.078 4.043 1.161 1.00 19.11 81 ASN A CA 1
ATOM 588 C C . ASN A 1 82 ? -5.954 2.818 1.448 1.00 18.37 81 ASN A C 1
ATOM 589 O O . ASN A 1 82 ? -5.761 1.762 0.858 1.00 18.94 81 ASN A O 1
ATOM 594 N N . SER A 1 83 ? -6.910 2.966 2.352 1.00 17.41 82 SER A N 1
ATOM 595 C CA . SER A 1 83 ? -7.869 1.897 2.652 1.00 16.98 82 SER A CA 1
ATOM 596 C C . SER A 1 83 ? -8.627 1.382 1.410 1.00 16.33 82 SER A C 1
ATOM 597 O O . SER A 1 83 ? -9.025 2.152 0.545 1.00 16.49 82 SER A O 1
ATOM 600 N N . ARG A 1 84 ? -8.773 0.067 1.308 1.00 15.77 83 ARG A N 1
ATOM 601 C CA . ARG A 1 84 ? -9.571 -0.568 0.255 1.00 14.96 83 ARG A CA 1
ATOM 602 C C . ARG A 1 84 ? -10.284 -1.800 0.840 1.00 14.04 83 ARG A C 1
ATOM 603 O O . ARG A 1 84 ? -9.874 -2.337 1.869 1.00 13.51 83 ARG A O 1
ATOM 611 N N . LEU A 1 85 ? -11.350 -2.227 0.171 1.00 13.67 84 LEU A N 1
ATOM 612 C CA . LEU A 1 85 ? -11.992 -3.516 0.421 1.00 13.68 84 LEU A CA 1
ATOM 613 C C . LEU A 1 85 ? -11.355 -4.490 -0.534 1.00 13.89 84 LEU A C 1
ATOM 614 O O . LEU A 1 85 ? -11.497 -4.353 -1.741 1.00 13.14 84 LEU A O 1
ATOM 619 N N . SER A 1 86 ? -10.635 -5.447 0.037 1.00 13.92 85 SER A N 1
ATOM 620 C CA . SER A 1 86 ? -9.843 -6.403 -0.701 1.00 14.23 85 SER A CA 1
ATOM 621 C C . SER A 1 86 ? -10.630 -7.320 -1.625 1.00 14.11 85 SER A C 1
ATOM 622 O O . SER A 1 86 ? -10.061 -7.852 -2.571 1.00 14.05 85 SER A O 1
ATOM 625 N N . CYS A 1 87 ? -11.917 -7.520 -1.371 1.00 14.74 86 CYS A N 1
ATOM 626 C CA . CYS A 1 87 ? -12.740 -8.312 -2.302 1.00 15.01 86 CYS A CA 1
ATOM 627 C C . CYS A 1 87 ? -13.080 -7.481 -3.563 1.00 15.84 86 CYS A C 1
ATOM 628 O O . CYS A 1 87 ? -13.457 -8.035 -4.595 1.00 15.29 86 CYS A O 1
ATOM 631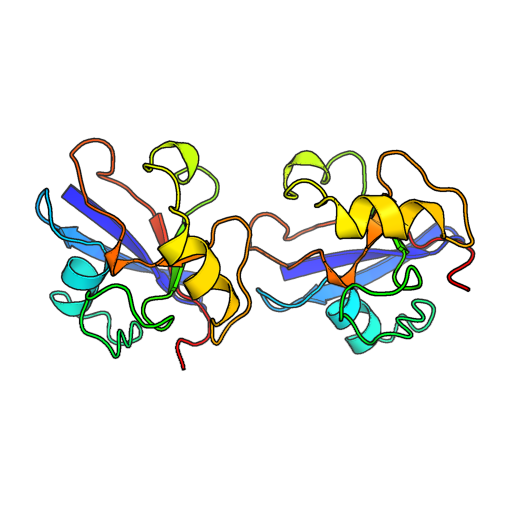 N N . GLN A 1 88 ? -12.929 -6.158 -3.467 1.00 15.79 87 GLN A N 1
ATOM 632 C CA . GLN A 1 88 ? -13.130 -5.272 -4.617 1.00 16.96 87 GLN A CA 1
ATOM 633 C C . GLN A 1 88 ? -11.823 -4.952 -5.401 1.00 17.52 87 GLN A C 1
ATOM 634 O O . GLN A 1 88 ? -11.830 -4.128 -6.313 1.00 17.89 87 GLN A O 1
ATOM 640 N N . ILE A 1 89 ? -10.714 -5.594 -5.044 1.00 17.69 88 ILE A N 1
ATOM 641 C CA . ILE A 1 89 ? -9.490 -5.471 -5.830 1.00 18.02 88 ILE A CA 1
ATOM 642 C C . ILE A 1 89 ? -9.325 -6.706 -6.739 1.00 19.64 88 ILE A C 1
ATOM 643 O O . ILE A 1 89 ? -9.171 -7.838 -6.257 1.00 19.49 88 ILE A O 1
ATOM 648 N N . LYS A 1 90 ? -9.375 -6.467 -8.043 1.00 20.69 89 LYS A N 1
ATOM 649 C CA . LYS A 1 90 ? -9.220 -7.501 -9.033 1.00 23.14 89 LYS A CA 1
ATOM 650 C C . LYS A 1 90 ? -7.777 -7.492 -9.534 1.00 24.32 89 LYS A C 1
ATOM 651 O O . LYS A 1 90 ? -7.221 -6.432 -9.874 1.00 24.32 89 LYS A O 1
ATOM 657 N N . ILE A 1 91 ? -7.172 -8.679 -9.554 1.00 25.55 90 ILE A N 1
ATOM 658 C CA . ILE A 1 91 ? -5.786 -8.836 -9.970 1.00 26.27 90 ILE A CA 1
ATOM 659 C C . ILE A 1 91 ? -5.638 -8.936 -11.485 1.00 26.59 90 ILE A C 1
ATOM 660 O O . ILE A 1 91 ? -6.444 -9.579 -12.170 1.00 26.35 90 ILE A O 1
ATOM 665 N N . ALA A 1 92 ? -4.622 -8.233 -11.980 1.00 27.21 91 ALA A N 1
ATOM 666 C CA . ALA A 1 92 ? -4.284 -8.156 -13.400 1.00 27.88 91 ALA A CA 1
ATOM 667 C C . ALA A 1 92 ? -2.758 -8.163 -13.506 1.00 28.20 91 ALA A C 1
ATOM 668 O O . ALA A 1 92 ? -2.066 -7.923 -12.509 1.00 28.76 91 ALA A O 1
ATOM 670 N N . PRO A 1 93 ? -2.220 -8.447 -14.706 1.00 28.52 92 PRO A N 1
ATOM 671 C CA . PRO A 1 93 ? -0.760 -8.570 -14.837 1.00 28.36 92 PRO A CA 1
ATOM 672 C C . PRO A 1 93 ? -0.018 -7.422 -14.149 1.00 28.28 92 PRO A C 1
ATOM 673 O O . PRO A 1 93 ? 0.955 -7.649 -13.417 1.00 28.48 92 PRO A O 1
ATOM 677 N N . GLU A 1 94 ? -0.512 -6.204 -14.372 1.00 28.23 93 GLU A N 1
ATOM 678 C CA . GLU A 1 94 ? 0.071 -4.972 -13.872 1.00 28.16 93 GLU A CA 1
ATOM 679 C C . GLU A 1 94 ? 0.108 -4.897 -12.346 1.00 27.68 93 GLU A C 1
ATOM 680 O O . GLU A 1 94 ? 0.836 -4.066 -11.783 1.00 27.18 93 GLU A O 1
ATOM 686 N N . LEU A 1 95 ? -0.667 -5.747 -11.672 1.00 26.84 94 LEU A N 1
ATOM 687 C CA . LEU A 1 95 ? -0.637 -5.755 -10.206 1.00 26.47 94 LEU A CA 1
ATOM 688 C C . LEU A 1 95 ? 0.225 -6.883 -9.637 1.00 26.15 94 LEU A C 1
ATOM 689 O O . LEU A 1 95 ? 0.218 -7.136 -8.424 1.00 25.85 94 LEU A O 1
ATOM 694 N N . ASP A 1 96 ? 0.965 -7.555 -10.518 1.00 25.50 95 ASP A N 1
ATOM 695 C CA . ASP A 1 96 ? 1.892 -8.594 -10.089 1.00 25.51 95 ASP A CA 1
ATOM 696 C C . ASP A 1 96 ? 2.899 -7.822 -9.277 1.00 24.77 95 ASP A C 1
ATOM 697 O O . ASP A 1 96 ? 3.528 -6.883 -9.800 1.00 25.55 95 ASP A O 1
ATOM 702 N N . GLY A 1 97 ? 3.003 -8.167 -7.999 1.00 23.65 96 GLY A N 1
ATOM 703 C CA . GLY A 1 97 ? 3.822 -7.412 -7.039 1.00 23.16 96 GLY A CA 1
ATOM 704 C C . GLY A 1 97 ? 3.058 -6.548 -6.037 1.00 22.60 96 GLY A C 1
ATOM 705 O O . GLY A 1 97 ? 3.664 -5.975 -5.114 1.00 22.87 96 GLY A O 1
ATOM 706 N N . LEU A 1 98 ? 1.731 -6.460 -6.195 1.00 21.21 97 LEU A N 1
ATOM 707 C CA . LEU A 1 98 ? 0.889 -5.634 -5.310 1.00 19.53 97 LEU A CA 1
ATOM 708 C C . LEU A 1 98 ? 1.106 -5.921 -3.829 1.00 19.18 97 LEU A C 1
ATOM 709 O O . LEU A 1 98 ? 1.143 -7.088 -3.395 1.00 18.63 97 LEU A O 1
ATOM 714 N N . VAL A 1 99 ? 1.230 -4.849 -3.045 1.00 18.75 98 VAL A N 1
ATOM 715 C CA . VAL A 1 99 ? 1.527 -4.997 -1.637 1.00 17.51 98 VAL A CA 1
ATOM 716 C C . VAL A 1 99 ? 0.320 -4.545 -0.838 1.00 17.34 98 VAL A C 1
ATOM 717 O O . VAL A 1 99 ? -0.183 -3.440 -1.032 1.00 16.75 98 VAL A O 1
ATOM 721 N N . LEU A 1 100 ? -0.165 -5.404 0.042 1.00 16.69 99 LEU A N 1
ATOM 722 C CA . LEU A 1 100 ? -1.280 -5.009 0.894 1.00 17.99 99 LEU A CA 1
ATOM 723 C C . LEU A 1 100 ? -0.944 -5.253 2.354 1.00 18.61 99 LEU A C 1
ATOM 724 O O . LEU A 1 100 ? -0.371 -6.274 2.697 1.00 18.79 99 LEU A O 1
ATOM 729 N N . ARG A 1 101 ? -1.275 -4.290 3.196 1.00 19.90 100 ARG A N 1
ATOM 730 C CA . ARG A 1 101 ? -1.105 -4.452 4.624 1.00 21.38 100 ARG A CA 1
ATOM 731 C C . ARG A 1 101 ? -2.483 -4.574 5.233 1.00 22.02 100 ARG A C 1
ATOM 732 O O . ARG A 1 101 ? -3.436 -3.899 4.808 1.00 22.08 100 ARG A O 1
ATOM 740 N N . ILE A 1 102 ? -2.571 -5.444 6.230 1.00 22.67 101 ILE A N 1
ATOM 741 C CA . ILE A 1 102 ? -3.808 -5.810 6.863 1.00 23.37 101 ILE A CA 1
ATOM 742 C C . ILE A 1 102 ? -3.917 -5.131 8.232 1.00 23.52 101 ILE A C 1
ATOM 743 O O . ILE A 1 102 ? -2.920 -5.009 8.952 1.00 23.31 101 ILE A O 1
ATOM 748 N N . PRO A 1 103 ? -5.135 -4.660 8.575 1.00 23.37 102 PRO A N 1
ATOM 749 C CA . PRO A 1 103 ? -5.352 -3.877 9.755 1.00 23.79 102 PRO A CA 1
ATOM 750 C C . PRO A 1 103 ? -5.318 -4.713 11.016 1.00 24.29 102 PRO A C 1
ATOM 751 O O . PRO A 1 103 ? -5.475 -5.928 10.970 1.00 24.11 102 PRO A O 1
ATOM 755 N N . GLU A 1 104 ? -5.103 -4.034 12.135 1.00 25.81 103 GLU A N 1
ATOM 756 C CA . GLU A 1 104 ? -5.101 -4.642 13.467 1.00 26.91 103 GLU A CA 1
ATOM 757 C C . GLU A 1 104 ? -6.345 -5.523 13.717 1.00 26.67 103 GLU A C 1
ATOM 758 O O . GLU A 1 104 ? -6.269 -6.552 14.389 1.00 26.36 103 GLU A O 1
ATOM 764 N N . ARG A 1 105 ? -7.483 -5.110 13.178 1.00 27.26 104 ARG 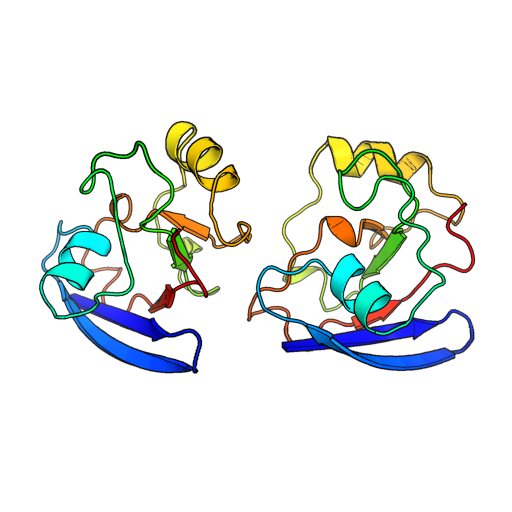A N 1
ATOM 765 C CA . ARG A 1 105 ? -8.689 -5.949 13.213 1.00 28.21 104 ARG A CA 1
ATOM 766 C C . ARG A 1 105 ? -9.674 -5.659 12.080 1.00 27.87 104 ARG A C 1
ATOM 767 O O . ARG A 1 105 ? -9.657 -4.605 11.482 1.00 27.83 104 ARG A O 1
ATOM 775 N N . GLN A 1 106 ? -10.548 -6.623 11.836 1.00 28.55 105 GLN A N 1
ATOM 776 C CA . GLN A 1 106 ? -11.566 -6.568 10.806 1.00 28.65 105 GLN A CA 1
ATOM 777 C C . GLN A 1 106 ? -12.927 -6.512 11.479 1.00 29.31 105 GLN A C 1
ATOM 778 O O . GLN A 1 106 ? -13.867 -5.969 10.939 1.00 29.24 105 GLN A O 1
ATOM 784 N N . THR A 1 107 ? -13.010 -7.077 12.675 1.00 30.76 106 THR A N 1
ATOM 785 C CA . THR A 1 107 ? -14.212 -7.029 13.489 1.00 32.64 106 THR A CA 1
ATOM 786 C C . THR A 1 107 ? -13.813 -6.591 14.916 1.00 33.32 106 THR A C 1
ATOM 787 O O . THR A 1 107 ? -14.426 -5.714 15.543 1.00 34.14 106 THR A O 1
ATOM 792 N N . PRO B 1 2 ? 3.926 3.799 14.747 1.00 27.70 1 PRO B N 1
ATOM 793 C CA . PRO B 1 2 ? 4.779 4.853 14.237 1.00 27.36 1 PRO B CA 1
ATOM 794 C C . PRO B 1 2 ? 5.231 5.903 15.254 1.00 27.34 1 PRO B C 1
ATOM 795 O O . PRO B 1 2 ? 5.172 5.685 16.478 1.00 27.79 1 PRO B O 1
ATOM 799 N N . SER B 1 3 ? 5.686 7.042 14.744 1.00 26.31 2 SER B N 1
ATOM 800 C CA . SER B 1 3 ? 6.105 8.125 15.611 1.00 25.53 2 SER B CA 1
ATOM 801 C C . SER B 1 3 ? 5.645 9.480 15.079 1.00 24.35 2 SER B C 1
ATOM 802 O O . SER B 1 3 ? 5.785 9.764 13.890 1.00 24.05 2 SER B O 1
ATOM 805 N N . ILE B 1 4 ? 5.102 10.314 15.964 1.00 22.90 3 ILE B N 1
ATOM 806 C CA . ILE B 1 4 ? 4.835 11.707 15.604 1.00 21.40 3 ILE B CA 1
ATOM 807 C C . ILE B 1 4 ? 5.621 12.609 16.492 1.00 20.25 3 ILE B C 1
ATOM 808 O O . ILE B 1 4 ? 5.722 12.396 17.719 1.00 19.99 3 ILE B O 1
ATOM 813 N N . THR B 1 5 ? 6.115 13.668 15.868 1.00 19.34 4 THR B N 1
ATOM 814 C CA . THR B 1 5 ? 6.821 14.722 16.567 1.00 17.60 4 THR B CA 1
ATOM 815 C C . THR B 1 5 ? 5.963 15.976 16.690 1.00 16.85 4 THR B C 1
ATOM 816 O O . THR B 1 5 ? 5.538 16.552 15.707 1.00 16.66 4 THR B O 1
ATOM 820 N N . PHE B 1 6 ? 5.692 16.380 17.923 1.00 17.00 5 PHE B N 1
ATOM 821 C CA . PHE B 1 6 ? 4.964 17.612 18.172 1.00 16.44 5 PHE B CA 1
ATOM 822 C C . PHE B 1 6 ? 5.921 18.705 18.603 1.00 17.09 5 PHE B C 1
ATOM 823 O O . PHE B 1 6 ? 6.867 18.455 19.385 1.00 16.62 5 PHE B O 1
ATOM 831 N N . ILE B 1 7 ? 5.672 19.908 18.078 1.00 16.42 6 ILE B N 1
ATOM 832 C CA . ILE B 1 7 ? 6.463 21.082 18.433 1.00 17.26 6 ILE B CA 1
ATOM 833 C C . ILE B 1 7 ? 5.567 22.181 19.008 1.00 18.15 6 ILE B C 1
ATOM 834 O O . ILE B 1 7 ? 4.623 22.651 18.361 1.00 17.69 6 ILE B O 1
ATOM 839 N N . HIS B 1 8 ? 5.894 22.574 20.233 1.00 19.47 7 HIS B N 1
ATOM 840 C CA . HIS B 1 8 ? 5.118 23.536 20.978 1.00 21.48 7 HIS B CA 1
ATOM 841 C C . HIS B 1 8 ? 5.489 24.921 20.484 1.00 22.90 7 HIS B C 1
ATOM 842 O O . HIS B 1 8 ? 6.538 25.090 19.833 1.00 22.55 7 HIS B O 1
ATOM 849 N N . PRO B 1 9 ? 4.632 25.923 20.758 1.00 24.23 8 PRO B N 1
ATOM 850 C CA . PRO B 1 9 ? 5.026 27.261 20.325 1.00 25.69 8 PRO B CA 1
ATOM 851 C C . PRO B 1 9 ? 6.359 27.744 20.954 1.00 27.07 8 PRO B C 1
ATOM 852 O O . PRO B 1 9 ? 6.988 28.670 20.423 1.00 27.20 8 PRO B O 1
ATOM 856 N N . ASP B 1 10 ? 6.791 27.113 22.049 1.00 27.84 9 ASP B N 1
ATOM 857 C CA . ASP B 1 10 ? 8.010 27.537 22.735 1.00 29.21 9 ASP B CA 1
ATOM 858 C C . ASP B 1 10 ? 9.286 26.928 22.182 1.00 29.76 9 ASP B C 1
ATOM 859 O O . ASP B 1 10 ? 10.339 27.027 22.820 1.00 30.87 9 ASP B O 1
ATOM 864 N N . GLY B 1 11 ? 9.184 26.308 21.004 1.00 29.72 10 GLY B N 1
ATOM 865 C CA . GLY B 1 11 ? 10.301 25.613 20.358 1.00 29.10 10 GLY B CA 1
ATOM 866 C C . GLY B 1 11 ? 10.470 24.156 20.787 1.00 28.86 10 GLY B C 1
ATOM 867 O O . GLY B 1 11 ? 10.890 23.305 19.989 1.00 28.09 10 GLY B O 1
ATOM 868 N N . ARG B 1 12 ? 10.140 23.864 22.043 1.00 28.57 11 ARG B N 1
ATOM 869 C CA . ARG B 1 12 ? 10.368 22.528 22.604 1.00 28.20 11 ARG B CA 1
ATOM 870 C C . ARG B 1 12 ? 9.612 21.438 21.824 1.00 27.54 11 ARG B C 1
ATOM 871 O O . ARG B 1 12 ? 8.555 21.695 21.221 1.00 27.21 11 ARG B O 1
ATOM 879 N N . SER B 1 13 ? 10.194 20.243 21.794 1.00 26.54 12 SER B N 1
ATOM 880 C CA . SER B 1 13 ? 9.666 19.173 20.975 1.00 26.56 12 SER B CA 1
ATOM 881 C C . SER B 1 13 ? 9.570 17.894 21.758 1.00 26.64 12 SER B C 1
ATOM 882 O O . SER B 1 13 ? 10.236 17.714 22.784 1.00 26.97 12 SER B O 1
ATOM 885 N N . GLU B 1 14 ? 8.734 17.002 21.241 1.00 26.17 13 GLU B N 1
ATOM 886 C CA . GLU B 1 14 ? 8.334 15.805 21.922 1.00 25.93 13 GLU B CA 1
ATOM 887 C C . GLU B 1 14 ? 8.019 14.781 20.843 1.00 25.27 13 GLU B C 1
ATOM 888 O O . GLU B 1 14 ? 7.536 15.136 19.771 1.00 24.16 13 GLU B O 1
ATOM 894 N N . ILE B 1 15 ? 8.317 13.520 21.127 1.00 25.42 14 ILE B N 1
ATOM 895 C CA . ILE B 1 15 ? 8.039 12.436 20.213 1.00 26.00 14 ILE B CA 1
ATOM 896 C C . ILE B 1 15 ? 7.062 11.497 20.903 1.00 26.52 14 ILE B C 1
ATOM 897 O O . ILE B 1 15 ? 7.259 11.137 22.056 1.00 27.19 14 ILE B O 1
ATOM 902 N N . VAL B 1 16 ? 6.005 11.103 20.205 1.00 27.16 15 VAL B N 1
ATOM 903 C CA . VAL B 1 16 ? 5.010 10.213 20.801 1.00 27.40 15 VAL B CA 1
ATOM 904 C C . VAL B 1 16 ? 4.695 9.052 19.874 1.00 28.25 15 VAL B C 1
ATOM 905 O O . VAL B 1 16 ? 4.687 9.196 18.652 1.00 28.49 15 VAL B O 1
ATOM 909 N N . ASP B 1 17 ? 4.430 7.896 20.466 1.00 29.40 16 ASP B N 1
ATOM 910 C CA . ASP B 1 17 ? 4.117 6.717 19.693 1.00 30.63 16 ASP B CA 1
ATOM 911 C C . ASP B 1 17 ? 2.650 6.724 19.307 1.00 30.60 16 ASP B C 1
ATOM 912 O O . ASP B 1 17 ? 1.768 6.905 20.165 1.00 31.66 16 ASP B O 1
ATOM 917 N N . ALA B 1 18 ? 2.407 6.541 18.012 1.00 30.05 17 ALA B N 1
ATOM 918 C CA . ALA B 1 18 ? 1.064 6.483 17.454 1.00 29.51 17 ALA B CA 1
ATOM 919 C C . ALA B 1 18 ? 0.803 5.103 16.884 1.00 28.95 17 ALA B C 1
ATOM 920 O O . ALA B 1 18 ? 1.638 4.551 16.164 1.00 29.10 17 ALA B O 1
ATOM 922 N N . ALA B 1 19 ? -0.345 4.537 17.237 1.00 28.81 18 ALA B N 1
ATOM 923 C CA . ALA B 1 19 ? -0.810 3.303 16.622 1.00 28.58 18 ALA B CA 1
ATOM 924 C C . ALA B 1 19 ? -1.467 3.663 15.301 1.00 28.82 18 ALA B C 1
ATOM 925 O O . ALA B 1 19 ? -2.174 4.687 15.192 1.00 28.42 18 ALA B O 1
ATOM 927 N N . ILE B 1 20 ? -1.211 2.824 14.297 1.00 28.39 19 ILE B N 1
ATOM 928 C CA . ILE B 1 20 ? -1.791 2.973 12.980 1.00 28.03 19 ILE B CA 1
ATOM 929 C C . ILE B 1 20 ? -3.312 3.085 13.089 1.00 28.50 19 ILE B C 1
ATOM 930 O O . ILE B 1 20 ? -3.946 2.367 13.876 1.00 28.48 19 ILE B O 1
ATOM 935 N N . GLY B 1 21 ? -3.875 4.005 12.310 1.00 28.42 20 GLY B N 1
ATOM 936 C CA . GLY B 1 21 ? -5.304 4.317 12.340 1.00 28.52 20 GLY B CA 1
ATOM 937 C C . GLY B 1 21 ? -5.753 5.304 13.415 1.00 28.50 20 GLY B C 1
ATOM 938 O O . GLY B 1 21 ? -6.884 5.809 13.349 1.00 28.15 20 GLY B O 1
ATOM 939 N N . ASP B 1 22 ? -4.903 5.557 14.422 1.00 28.22 21 ASP B N 1
ATOM 940 C CA . ASP B 1 22 ? -5.207 6.579 15.445 1.00 27.94 21 ASP B CA 1
ATOM 941 C C . ASP B 1 22 ? -5.170 7.951 14.787 1.00 26.89 21 ASP B C 1
ATOM 942 O O . ASP B 1 22 ? -4.580 8.083 13.714 1.00 27.08 21 ASP B O 1
ATOM 947 N N . SER B 1 23 ? -5.789 8.960 15.399 1.00 25.30 22 SER B N 1
ATOM 948 C CA . SER B 1 23 ? -5.607 10.329 14.914 1.00 24.19 22 SER B CA 1
ATOM 949 C C . SER B 1 23 ? -4.330 10.949 15.496 1.00 24.17 22 SER B C 1
ATOM 950 O O . SER B 1 23 ? -3.801 10.495 16.519 1.00 23.50 22 SER B O 1
ATOM 953 N N . ALA B 1 24 ? -3.833 11.983 14.830 1.00 24.11 23 ALA B N 1
ATOM 954 C CA . ALA B 1 24 ? -2.753 12.770 15.371 1.00 24.47 23 ALA B CA 1
ATOM 955 C C . ALA B 1 24 ? -3.179 13.276 16.730 1.00 24.71 23 ALA B C 1
ATOM 956 O O . ALA B 1 24 ? -2.373 13.317 17.660 1.00 25.50 23 ALA B O 1
ATOM 958 N N . MET B 1 25 ? -4.453 13.652 16.843 1.00 24.62 24 MET B N 1
ATOM 959 C CA . MET B 1 25 ? -4.976 14.267 18.061 1.00 24.23 24 MET B CA 1
ATOM 960 C C . MET B 1 25 ? -5.032 13.259 19.201 1.00 24.24 24 MET B C 1
ATOM 961 O O . MET B 1 25 ? -4.556 13.524 20.316 1.00 24.39 24 MET B O 1
ATOM 966 N N . PHE B 1 26 ? -5.599 12.095 18.930 1.00 24.24 25 PHE B N 1
ATOM 967 C CA . PHE B 1 26 ? -5.649 11.094 19.960 1.00 25.01 25 PHE B CA 1
ATOM 968 C C . PHE B 1 26 ? -4.238 10.786 20.481 1.00 24.65 25 PHE B C 1
ATOM 969 O O . PHE B 1 26 ? -4.016 10.799 21.692 1.00 24.77 25 PHE B O 1
ATOM 977 N N . ALA B 1 27 ? -3.284 10.547 19.578 1.00 24.05 26 ALA B N 1
ATOM 978 C CA . ALA B 1 27 ? -1.924 10.182 19.999 1.00 23.79 26 ALA B CA 1
ATOM 979 C C . ALA B 1 27 ? -1.232 11.266 20.853 1.00 23.86 26 ALA B C 1
ATOM 980 O O . ALA B 1 27 ? -0.467 10.922 21.751 1.00 23.71 26 ALA B O 1
ATOM 982 N N . ALA B 1 28 ? -1.520 12.551 20.595 1.00 23.37 27 ALA B N 1
ATOM 983 C CA . ALA B 1 28 ? -1.015 13.649 21.448 1.00 23.37 27 ALA B CA 1
ATOM 984 C C . ALA B 1 28 ? -1.648 13.649 22.837 1.00 23.98 27 ALA B C 1
ATOM 985 O O . ALA B 1 28 ? -0.945 13.633 23.846 1.00 23.95 27 ALA B O 1
ATOM 987 N N . LEU B 1 29 ? -2.982 13.708 22.857 1.00 24.17 28 LEU B N 1
ATOM 988 C CA . LEU B 1 29 ? -3.794 13.625 24.061 1.00 24.38 28 LEU B CA 1
ATOM 989 C C . LEU B 1 29 ? -3.432 12.407 24.915 1.00 24.85 28 LEU B C 1
ATOM 990 O O . LEU B 1 29 ? -3.246 12.532 26.130 1.00 24.82 28 LEU B O 1
ATOM 995 N N . ASN B 1 30 ? -3.307 11.247 24.276 1.00 25.05 29 ASN B N 1
ATOM 996 C CA . ASN B 1 30 ? -2.859 10.018 24.944 1.00 25.68 29 ASN B CA 1
ATOM 997 C C . ASN B 1 30 ? -1.456 10.143 25.526 1.00 26.25 29 ASN B C 1
ATOM 998 O O . ASN B 1 30 ? -1.092 9.430 26.465 1.00 26.76 29 ASN B O 1
ATOM 1003 N N . HIS B 1 31 ? -0.665 11.066 24.990 1.00 27.02 30 HIS B N 1
ATOM 1004 C CA . HIS B 1 31 ? 0.681 11.240 25.505 1.00 27.51 30 HIS B CA 1
ATOM 1005 C C . HIS B 1 31 ? 0.925 12.528 26.270 1.00 27.49 30 HIS B C 1
ATOM 1006 O O . HIS B 1 31 ? 2.073 12.922 26.503 1.00 26.73 30 HIS B O 1
ATOM 1013 N N . GLY B 1 32 ? -0.178 13.147 26.708 1.00 27.59 31 GLY B N 1
ATOM 1014 C CA . GLY B 1 32 ? -0.112 14.223 27.698 1.00 27.53 31 GLY B CA 1
ATOM 1015 C C . GLY B 1 32 ? 0.137 15.606 27.131 1.00 28.33 31 GLY B C 1
ATOM 1016 O O . GLY B 1 32 ? 0.450 16.543 27.880 1.00 27.62 31 GLY B O 1
ATOM 1017 N N . ILE B 1 33 ? 0.004 15.737 25.809 1.00 28.61 32 ILE B N 1
ATOM 1018 C CA . ILE B 1 33 ? 0.033 17.056 25.155 1.00 29.11 32 ILE B CA 1
ATOM 1019 C C . ILE B 1 33 ? -1.365 17.679 25.266 1.00 29.13 32 ILE B C 1
ATOM 1020 O O . ILE B 1 33 ? -2.170 17.591 24.329 1.00 28.21 32 ILE B O 1
ATOM 1025 N N . ASP B 1 34 ? -1.601 18.310 26.426 1.00 29.48 33 ASP B N 1
ATOM 1026 C CA . ASP B 1 34 ? -2.913 18.756 26.940 1.00 29.68 33 ASP B CA 1
ATOM 1027 C C . ASP B 1 34 ? -3.494 19.930 26.207 1.00 29.17 33 ASP B C 1
ATOM 1028 O O . ASP B 1 34 ? -4.698 20.205 26.315 1.00 29.42 33 ASP B O 1
ATOM 1033 N N . SER B 1 35 ? -2.626 20.655 25.517 1.00 28.25 34 SER B N 1
ATOM 1034 C CA . SER B 1 35 ? -2.956 21.953 24.951 1.00 28.08 34 SER B CA 1
ATOM 1035 C C . SER B 1 35 ? -3.930 21.889 23.765 1.00 27.46 34 SER B C 1
ATOM 1036 O O . SER B 1 35 ? -4.479 22.898 23.348 1.00 27.61 34 SER B O 1
ATOM 1039 N N . ILE B 1 36 ? -4.128 20.699 23.223 1.00 26.57 35 ILE B N 1
ATOM 1040 C CA . ILE B 1 36 ? -5.119 20.508 22.190 1.00 26.02 35 ILE B CA 1
ATOM 1041 C C . ILE B 1 36 ? -6.453 20.372 22.925 1.00 25.45 35 ILE B C 1
ATOM 1042 O O . ILE B 1 36 ? -6.572 19.547 23.820 1.00 25.57 35 ILE B O 1
ATOM 1047 N N . VAL B 1 37 ? -7.444 21.196 22.595 1.00 24.70 36 VAL B N 1
ATOM 1048 C CA . VAL B 1 37 ? -8.655 21.155 23.403 1.00 24.20 36 VAL B CA 1
ATOM 1049 C C . VAL B 1 37 ? -9.554 20.019 22.941 1.00 24.39 36 VAL B C 1
ATOM 1050 O O . VAL B 1 37 ? -9.968 19.172 23.753 1.00 23.56 36 VAL B O 1
ATOM 1054 N N . ALA B 1 38 ? -9.808 19.969 21.631 1.00 24.07 37 ALA B N 1
ATOM 1055 C CA . ALA B 1 38 ? -10.624 18.901 21.067 1.00 24.00 37 ALA B CA 1
ATOM 1056 C C . ALA B 1 38 ? -11.964 18.792 21.820 1.00 23.78 37 ALA B C 1
ATOM 1057 O O . ALA B 1 38 ? -12.332 17.740 22.366 1.00 22.67 37 ALA B O 1
ATOM 1059 N N . GLU B 1 39 ? -12.665 19.924 21.836 1.00 24.35 38 GLU B N 1
ATOM 1060 C CA . GLU B 1 39 ? -13.990 20.066 22.440 1.00 24.89 38 GLU B CA 1
ATOM 1061 C C . GLU B 1 39 ? -14.891 18.919 22.001 1.00 24.99 38 GLU B C 1
ATOM 1062 O O . GLU B 1 39 ? -15.541 18.260 22.851 1.00 24.59 38 GLU B O 1
ATOM 1068 N N . CYS B 1 40 ? -14.888 18.677 20.683 1.00 24.26 39 CYS B N 1
ATOM 1069 C CA . CYS B 1 40 ? -15.861 17.796 20.042 1.00 23.95 39 CYS B CA 1
ATOM 1070 C C . CYS B 1 40 ? -15.446 16.336 20.091 1.00 23.78 39 CYS B C 1
ATOM 1071 O O . CYS B 1 40 ? -16.223 15.454 19.700 1.00 23.45 39 CYS B O 1
ATOM 1074 N N . GLY B 1 41 ? -14.226 16.096 20.594 1.00 23.90 40 GLY B N 1
ATOM 1075 C CA . GLY B 1 41 ? -13.689 14.747 20.804 1.00 22.64 40 GLY B CA 1
ATOM 1076 C C . GLY B 1 41 ? -13.411 13.984 19.519 1.00 22.51 40 GLY B C 1
ATOM 1077 O O . GLY B 1 41 ? -13.620 12.765 19.455 1.00 22.03 40 GLY B O 1
ATOM 1078 N N . GLY B 1 42 ? -12.975 14.706 18.484 1.00 22.00 41 GLY B N 1
ATOM 1079 C CA . GLY B 1 42 ? -12.587 14.082 17.219 1.00 21.31 41 GLY B CA 1
ATOM 1080 C C . GLY B 1 42 ? -13.746 13.731 16.327 1.00 21.68 41 GLY B C 1
ATOM 1081 O O . GLY B 1 42 ? -13.682 12.760 15.560 1.00 21.90 41 GLY B O 1
ATOM 1082 N N . ASN B 1 43 ? -14.809 14.534 16.408 1.00 21.71 42 ASN B N 1
ATOM 1083 C CA . ASN B 1 43 ? -16.003 14.293 15.623 1.00 21.74 42 ASN B CA 1
ATOM 1084 C C . ASN B 1 43 ? -16.161 15.308 14.488 1.00 21.21 42 ASN B C 1
ATOM 1085 O O . ASN B 1 43 ? -17.256 15.481 13.954 1.00 20.85 42 ASN B O 1
ATOM 1090 N N . ALA B 1 44 ? -15.060 15.962 14.121 1.00 19.74 43 ALA B N 1
ATOM 1091 C CA . ALA B 1 44 ? -15.055 16.865 12.984 1.00 19.40 43 ALA B CA 1
ATOM 1092 C C . ALA B 1 44 ? -16.144 17.939 13.039 1.00 18.99 43 ALA B C 1
ATOM 1093 O O . ALA B 1 44 ? -16.796 18.214 12.020 1.00 19.58 43 ALA B O 1
ATOM 1095 N N . VAL B 1 45 ? -16.358 18.549 14.198 1.00 17.95 44 VAL B N 1
ATOM 1096 C CA . VAL B 1 45 ? -17.343 19.627 14.259 1.00 18.19 44 VAL B CA 1
ATOM 1097 C C . VAL B 1 45 ? -16.885 20.867 15.026 1.00 18.27 44 VAL B C 1
ATOM 1098 O O . VAL B 1 45 ? -17.716 21.699 15.368 1.00 18.24 44 VAL B O 1
ATOM 1102 N N . CYS B 1 46 ? -15.579 20.984 15.294 1.00 18.42 45 CYS B N 1
ATOM 1103 C CA . CYS B 1 46 ? -15.011 22.171 15.950 1.00 18.92 45 CYS B CA 1
ATOM 1104 C C . CYS B 1 46 ? -13.655 22.489 15.325 1.00 19.05 45 CYS B C 1
ATOM 1105 O O . CYS B 1 46 ? -13.259 21.874 14.341 1.00 19.44 45 CYS B O 1
ATOM 1108 N N . ALA B 1 47 ? -12.935 23.442 15.893 1.00 18.70 46 ALA B N 1
ATOM 1109 C CA . ALA B 1 47 ? -11.632 23.820 15.333 1.00 18.80 46 ALA B CA 1
ATOM 1110 C C . ALA B 1 47 ? -10.542 23.849 16.441 1.00 18.41 46 ALA B C 1
ATOM 1111 O O . ALA B 1 47 ? -9.561 24.593 16.359 1.00 17.84 46 ALA B O 1
ATOM 1113 N N . THR B 1 48 ? -10.739 23.009 17.464 1.00 17.45 47 THR B N 1
ATOM 1114 C CA . THR B 1 48 ? -9.951 23.082 18.678 1.00 16.41 47 THR B CA 1
ATOM 1115 C C . THR B 1 48 ? -8.935 21.949 18.781 1.00 15.98 47 THR B C 1
ATOM 1116 O O . THR B 1 48 ? -8.467 21.649 19.872 1.00 16.47 47 THR B O 1
ATOM 1120 N N . CYS B 1 49 ? -8.615 21.326 17.642 1.00 15.21 48 CYS B N 1
ATOM 1121 C CA . CYS B 1 49 ? -7.511 20.374 17.516 1.00 14.68 48 CYS B CA 1
ATOM 1122 C C . CYS B 1 49 ? -6.564 20.834 16.395 1.00 14.79 48 CYS B C 1
ATOM 1123 O O . CYS B 1 49 ? -5.860 20.009 15.763 1.00 14.64 48 CYS B O 1
ATOM 1126 N N . HIS B 1 50 ? -6.541 22.159 16.186 1.00 14.32 49 HIS B N 1
ATOM 1127 C CA . HIS B 1 50 ? -5.787 22.836 15.113 1.00 14.24 49 HIS B CA 1
ATOM 1128 C C . HIS B 1 50 ? -4.276 22.577 15.218 1.00 14.74 49 HIS B C 1
ATOM 1129 O O . HIS B 1 50 ? -3.681 22.779 16.272 1.00 14.03 49 HIS B O 1
ATOM 1136 N N . VAL B 1 51 ? -3.675 22.103 14.126 1.00 15.17 50 VAL B N 1
ATOM 1137 C CA . VAL B 1 51 ? -2.216 21.993 14.013 1.00 15.50 50 VAL B CA 1
ATOM 1138 C C . VAL B 1 51 ? -1.672 22.540 12.678 1.00 15.41 50 VAL B C 1
ATOM 1139 O O . VAL B 1 51 ? -2.416 22.696 11.702 1.00 14.89 50 VAL B O 1
ATOM 1143 N N . TYR B 1 52 ? -0.372 22.819 12.645 1.00 15.76 51 TYR B N 1
ATOM 1144 C CA . TYR B 1 52 ? 0.311 23.282 11.409 1.00 16.69 51 TYR B CA 1
ATOM 1145 C C . TYR B 1 52 ? 1.268 22.211 10.867 1.00 17.52 51 TYR B C 1
ATOM 1146 O O . TYR B 1 52 ? 2.319 21.971 11.456 1.00 18.58 51 TYR B O 1
ATOM 1155 N N . VAL B 1 53 ? 0.908 21.561 9.764 1.00 19.01 52 VAL B N 1
ATOM 1156 C CA . VAL B 1 53 ? 1.689 20.399 9.264 1.00 20.54 52 VAL B CA 1
ATOM 1157 C C . VAL B 1 53 ? 2.982 20.837 8.575 1.00 22.06 52 VAL B C 1
ATOM 1158 O O . VAL B 1 53 ? 2.970 21.690 7.642 1.00 21.32 52 VAL B O 1
ATOM 1162 N N . ASP B 1 54 ? 4.095 20.274 9.058 1.00 23.01 53 ASP B N 1
ATOM 1163 C CA . ASP B 1 54 ? 5.394 20.548 8.483 1.00 23.64 53 ASP B CA 1
ATOM 1164 C C . ASP B 1 54 ? 5.256 20.431 6.976 1.00 24.41 53 ASP B C 1
ATOM 1165 O O . ASP B 1 54 ? 4.733 19.427 6.465 1.00 24.24 53 ASP B O 1
ATOM 1170 N N . ASP B 1 55 ? 5.702 21.484 6.287 1.00 25.32 54 ASP B N 1
ATOM 1171 C CA . ASP B 1 55 ? 5.691 21.605 4.827 1.00 25.94 54 ASP B CA 1
ATOM 1172 C C . ASP B 1 55 ? 6.034 20.315 4.081 1.00 26.01 54 ASP B C 1
ATOM 1173 O O . ASP B 1 55 ? 5.534 20.102 2.972 1.00 25.48 54 ASP B O 1
ATOM 1178 N N . LEU B 1 56 ? 6.897 19.484 4.687 1.00 26.27 55 LEU B N 1
ATOM 1179 C CA . LEU B 1 56 ? 7.413 18.235 4.084 1.00 26.34 55 LEU B CA 1
ATOM 1180 C C . LEU B 1 56 ? 6.431 17.067 4.136 1.00 26.30 55 LEU B C 1
ATOM 1181 O O . LEU B 1 56 ? 6.427 16.198 3.255 1.00 26.58 55 LEU B O 1
ATOM 1186 N N . TRP B 1 57 ? 5.584 17.061 5.161 1.00 25.75 56 TRP B N 1
ATOM 1187 C CA . TRP B 1 57 ? 4.663 15.962 5.409 1.00 24.93 56 TRP B CA 1
ATOM 1188 C C . TRP B 1 57 ? 3.300 16.154 4.765 1.00 25.02 56 TRP B C 1
ATOM 1189 O O . TRP B 1 57 ? 2.519 15.215 4.614 1.00 24.46 56 TRP B O 1
ATOM 1200 N N . LEU B 1 58 ? 3.057 17.391 4.362 1.00 25.90 57 LEU B N 1
ATOM 1201 C CA . LEU B 1 58 ? 1.848 17.827 3.689 1.00 25.83 57 LEU B CA 1
ATOM 1202 C C . LEU B 1 58 ? 1.553 16.982 2.435 1.00 25.53 57 LEU B C 1
ATOM 1203 O O . LEU B 1 58 ? 0.386 16.813 2.047 1.00 25.19 57 LEU B O 1
ATOM 1208 N N . ALA B 1 59 ? 2.608 16.411 1.845 1.00 25.26 58 ALA B N 1
ATOM 1209 C CA . ALA B 1 59 ? 2.487 15.617 0.618 1.00 25.05 58 ALA B CA 1
ATOM 1210 C C . ALA B 1 59 ? 1.891 14.248 0.847 1.00 24.65 58 ALA B C 1
ATOM 1211 O O . ALA B 1 59 ? 1.383 13.630 -0.083 1.00 24.64 58 ALA B O 1
ATOM 1213 N N . LYS B 1 60 ? 1.964 13.770 2.083 1.00 24.62 59 LYS B N 1
ATOM 1214 C CA . LYS B 1 60 ? 1.590 12.395 2.386 1.00 24.40 59 LYS B CA 1
ATOM 1215 C C . LYS B 1 60 ? 0.185 12.314 2.950 1.00 23.73 59 LYS B C 1
ATOM 1216 O O . LYS B 1 60 ? -0.312 11.231 3.258 1.00 23.46 59 LYS B O 1
ATOM 1222 N N . LEU B 1 61 ? -0.453 13.479 3.049 1.00 23.32 60 LEU B N 1
ATOM 1223 C CA . LEU B 1 61 ? -1.761 13.618 3.687 1.00 22.92 60 LEU B CA 1
ATOM 1224 C C . LEU B 1 61 ? -2.799 13.855 2.630 1.00 22.18 60 LEU B C 1
ATOM 1225 O O . LEU B 1 61 ? -2.573 14.663 1.733 1.00 21.96 60 LEU B O 1
ATOM 1230 N N . PRO B 1 62 ? -3.980 13.225 2.778 1.00 21.78 61 PRO B N 1
ATOM 1231 C CA . PRO B 1 62 ? -5.057 13.422 1.814 1.00 21.21 61 PRO B CA 1
ATOM 1232 C C . PRO B 1 62 ? -5.566 14.838 1.961 1.00 20.78 61 PRO B C 1
ATOM 1233 O O . PRO B 1 62 ? -5.445 15.398 3.056 1.00 19.83 61 PRO B O 1
ATOM 1237 N N . PRO B 1 63 ? -6.172 15.408 0.890 1.00 20.43 62 PRO B N 1
ATOM 1238 C CA . PRO B 1 63 ? -6.552 16.795 1.077 1.00 20.19 62 PRO B CA 1
ATOM 1239 C C . PRO B 1 63 ? -7.656 16.920 2.128 1.00 19.95 62 PRO B C 1
ATOM 1240 O O . PRO B 1 63 ? -8.293 15.923 2.527 1.00 19.92 62 PRO B O 1
ATOM 1244 N N . VAL B 1 64 ? -7.827 18.143 2.609 1.00 19.39 63 VAL B N 1
ATOM 1245 C CA . VA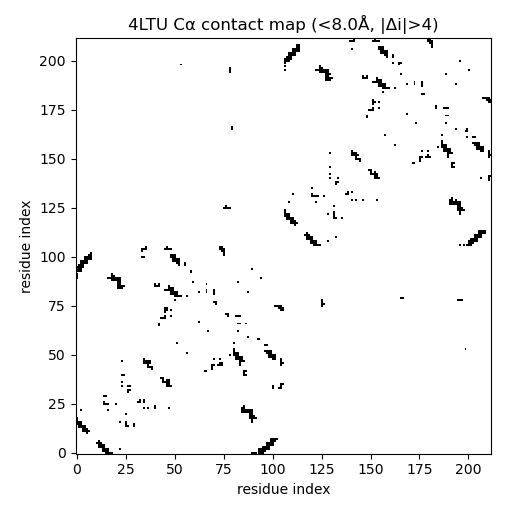L B 1 64 ? -8.935 18.487 3.462 1.00 19.10 63 VAL B CA 1
ATOM 1246 C C . VAL B 1 64 ? -10.255 18.289 2.686 1.00 18.65 63 VAL B C 1
ATOM 1247 O O . VAL B 1 64 ? -10.291 18.514 1.472 1.00 18.94 63 VAL B O 1
ATOM 1251 N N . ASP B 1 65 ? -11.310 17.852 3.371 1.00 18.16 64 ASP B N 1
ATOM 1252 C CA . ASP B 1 65 ? -12.667 17.821 2.773 1.00 18.01 64 ASP B CA 1
ATOM 1253 C C . ASP B 1 65 ? -13.340 19.162 3.050 1.00 18.26 64 ASP B C 1
ATOM 1254 O O . ASP B 1 65 ? -12.837 19.968 3.861 1.00 17.82 64 ASP B O 1
ATOM 1259 N N . ALA B 1 66 ? -14.453 19.411 2.373 1.00 17.97 65 ALA B N 1
ATOM 1260 C CA . ALA B 1 66 ? -15.153 20.674 2.493 1.00 18.79 65 ALA B CA 1
ATOM 1261 C C . ALA B 1 66 ? -15.472 21.060 3.963 1.00 18.84 65 ALA B C 1
ATOM 1262 O O . ALA B 1 66 ? -15.409 22.236 4.334 1.00 19.21 65 ALA B O 1
ATOM 1264 N N . ASN B 1 67 ? -15.788 20.066 4.785 1.00 18.23 66 ASN B N 1
ATOM 1265 C CA . ASN B 1 67 ? -16.169 20.269 6.194 1.00 18.55 66 ASN B CA 1
ATOM 1266 C C . ASN B 1 67 ? -14.992 20.808 7.019 1.00 18.16 66 ASN B C 1
ATOM 1267 O O . ASN B 1 67 ? -15.065 21.898 7.622 1.00 17.73 66 ASN B O 1
ATOM 1272 N N . GLU B 1 68 ? -13.909 20.031 7.027 1.00 17.51 67 GLU B N 1
ATOM 1273 C CA . GLU B 1 68 ? -12.633 20.514 7.512 1.00 17.62 67 GLU B CA 1
ATOM 1274 C C . GLU B 1 68 ? -12.301 21.931 7.002 1.00 17.10 67 GLU B C 1
ATOM 1275 O O . GLU B 1 68 ? -11.952 22.804 7.801 1.00 17.48 67 GLU B O 1
ATOM 1281 N N . ASP B 1 69 ? -12.457 22.164 5.701 1.00 16.53 68 ASP B N 1
ATOM 1282 C CA . ASP B 1 69 ? -12.070 23.431 5.072 1.00 16.55 68 ASP B CA 1
ATOM 1283 C C . ASP B 1 69 ? -12.782 24.603 5.718 1.00 17.09 68 ASP B C 1
ATOM 1284 O O . ASP B 1 69 ? -12.177 25.651 5.993 1.00 17.08 68 ASP B O 1
ATOM 1289 N N . ASP B 1 70 ? -14.071 24.417 5.960 1.00 17.20 69 ASP B N 1
ATOM 1290 C CA . ASP B 1 70 ? -14.882 25.462 6.549 1.00 17.98 69 ASP B CA 1
ATOM 1291 C C . ASP B 1 70 ? -14.632 25.592 8.037 1.00 17.28 69 ASP B C 1
ATOM 1292 O O . ASP B 1 70 ? -14.538 26.700 8.533 1.00 18.29 69 ASP B O 1
ATOM 1297 N N . LEU B 1 71 ? -14.472 24.481 8.753 1.00 16.73 70 LEU B N 1
ATOM 1298 C CA . LEU B 1 71 ? -14.140 24.588 10.175 1.00 16.22 70 LEU B CA 1
ATOM 1299 C C . LEU B 1 71 ? -12.806 25.300 10.407 1.00 16.69 70 LEU B C 1
ATOM 1300 O O . LEU B 1 71 ? -12.626 25.970 11.425 1.00 17.27 70 LEU B O 1
ATOM 1305 N N . LEU B 1 72 ? -11.869 25.161 9.471 1.00 17.63 71 LEU B N 1
ATOM 1306 C CA . LEU B 1 72 ? -10.568 25.814 9.630 1.00 17.67 71 LEU B CA 1
ATOM 1307 C C . LEU B 1 72 ? -10.640 27.358 9.552 1.00 17.80 71 LEU B C 1
ATOM 1308 O O . LEU B 1 72 ? -9.722 28.028 10.005 1.00 18.50 71 LEU B O 1
ATOM 1313 N N . ASP B 1 73 ? -11.737 27.907 9.027 1.00 18.70 72 ASP B N 1
ATOM 1314 C CA . ASP B 1 73 ? -11.966 29.387 9.017 1.00 19.24 72 ASP B CA 1
ATOM 1315 C C . ASP B 1 73 ? -12.437 29.953 10.367 1.00 19.23 72 ASP B C 1
ATOM 1316 O O . ASP B 1 73 ? -12.680 31.152 10.506 1.00 19.75 72 ASP B O 1
ATOM 1321 N N . GLY B 1 74 ? -12.577 29.089 11.356 1.00 19.46 73 GLY B N 1
ATOM 1322 C CA . GLY B 1 74 ? -13.008 29.505 12.679 1.00 19.99 73 GLY B CA 1
ATOM 1323 C C . GLY B 1 74 ? -11.983 29.230 13.774 1.00 20.31 73 GLY B C 1
ATOM 1324 O O . GLY B 1 74 ? -12.315 29.295 14.947 1.00 19.77 73 GLY B O 1
ATOM 1325 N N . THR B 1 75 ? -10.738 28.930 13.392 1.00 20.69 74 THR B N 1
ATOM 1326 C CA . THR B 1 75 ? -9.667 28.654 14.363 1.00 20.72 74 THR B CA 1
ATOM 1327 C C . THR B 1 75 ? -9.325 29.913 15.171 1.00 20.93 74 THR B C 1
ATOM 1328 O O . THR B 1 75 ? -9.493 31.042 14.682 1.00 21.02 74 THR B O 1
ATOM 1332 N N . ALA B 1 76 ? -8.836 29.724 16.392 1.00 20.87 75 ALA B N 1
ATOM 1333 C CA . ALA B 1 76 ? -8.464 30.874 17.232 1.00 21.43 75 ALA B CA 1
ATOM 1334 C C . ALA B 1 76 ? -7.189 31.549 16.725 1.00 21.47 75 ALA B C 1
ATOM 1335 O O . ALA B 1 76 ? -7.169 32.773 16.572 1.00 21.89 75 ALA B O 1
ATOM 1337 N N . SER B 1 77 ? -6.150 30.752 16.464 1.00 21.07 76 SER B N 1
ATOM 1338 C CA . SER B 1 77 ? -4.907 31.232 15.873 1.00 21.42 76 SER B CA 1
ATOM 1339 C C . SER B 1 77 ? -4.989 31.238 14.345 1.00 21.83 76 SER B C 1
ATOM 1340 O O . SER B 1 77 ? -5.751 30.464 13.752 1.00 21.41 76 SER B O 1
ATOM 1343 N N . ASP B 1 78 ? -4.169 32.072 13.702 1.00 22.11 77 ASP B N 1
ATOM 1344 C CA . ASP B 1 78 ? -4.190 32.192 12.242 1.00 22.41 77 ASP B CA 1
ATOM 1345 C C . ASP B 1 78 ? -4.288 30.856 11.501 1.00 22.02 77 ASP B C 1
ATOM 1346 O O . ASP B 1 78 ? -3.616 29.859 11.832 1.00 21.86 77 ASP B O 1
ATOM 1351 N N . ARG B 1 79 ? -5.143 30.855 10.492 1.00 21.08 78 ARG B N 1
ATOM 1352 C CA . ARG B 1 79 ? -5.172 29.799 9.537 1.00 20.38 78 ARG B CA 1
ATOM 1353 C C . ARG B 1 79 ? -3.977 30.055 8.640 1.00 19.88 78 ARG B C 1
ATOM 1354 O O . ARG B 1 79 ? -3.814 31.174 8.105 1.00 18.80 78 ARG B O 1
ATOM 1362 N N . LEU B 1 80 ? -3.145 29.020 8.512 1.00 18.28 79 LEU B N 1
ATOM 1363 C CA . LEU B 1 80 ? -2.045 29.020 7.566 1.00 17.95 79 LEU B CA 1
ATOM 1364 C C . LEU B 1 80 ? -2.302 27.957 6.477 1.00 17.18 79 LEU B C 1
ATOM 1365 O O . LEU B 1 80 ? -3.146 27.088 6.674 1.00 18.01 79 LEU B O 1
ATOM 1370 N N . PRO B 1 81 ? -1.580 28.021 5.336 1.00 16.19 80 PRO B N 1
ATOM 1371 C CA . PRO B 1 81 ? -1.821 27.049 4.264 1.00 15.48 80 PRO B CA 1
ATOM 1372 C C . PRO B 1 81 ? -1.648 25.582 4.707 1.00 15.28 80 PRO B C 1
ATOM 1373 O O . PRO B 1 81 ? -2.291 24.704 4.165 1.00 15.87 80 PRO B O 1
ATOM 1377 N N . ASN B 1 82 ? -0.819 25.329 5.701 1.00 15.28 81 ASN B N 1
ATOM 1378 C CA . ASN B 1 82 ? -0.611 23.979 6.207 1.00 14.85 81 ASN B CA 1
ATOM 1379 C C . ASN B 1 82 ? -1.382 23.677 7.512 1.00 14.02 81 ASN B C 1
ATOM 1380 O O . ASN B 1 82 ? -1.033 22.773 8.273 1.00 13.41 81 ASN B O 1
ATOM 1385 N N . SER B 1 83 ? -2.441 24.441 7.746 1.00 13.11 82 SER B N 1
ATOM 1386 C CA . SER B 1 83 ? -3.346 24.189 8.863 1.00 12.17 82 SER B CA 1
ATOM 1387 C C . SER B 1 83 ? -4.223 22.954 8.607 1.00 11.36 82 SER B C 1
ATOM 1388 O O . SER B 1 83 ? -4.726 22.739 7.496 1.00 9.54 82 SER B O 1
ATOM 1391 N N . ARG B 1 84 ? -4.457 22.199 9.671 1.00 11.15 83 ARG B N 1
ATOM 1392 C CA . ARG B 1 84 ? -5.197 20.985 9.582 1.00 12.73 83 ARG B CA 1
ATOM 1393 C C . ARG B 1 84 ? -5.839 20.723 10.926 1.00 13.47 83 ARG B C 1
ATOM 1394 O O . ARG B 1 84 ? -5.387 21.245 11.957 1.00 13.83 83 ARG B O 1
ATOM 1402 N N . LEU B 1 85 ? -6.895 19.908 10.906 1.00 13.52 84 LEU B N 1
ATOM 1403 C CA . LEU B 1 85 ? -7.492 19.421 12.124 1.00 13.83 84 LEU B CA 1
ATOM 1404 C C . LEU B 1 85 ? -6.871 18.073 12.399 1.00 13.94 84 LEU B C 1
ATOM 1405 O O . LEU B 1 85 ? -6.941 17.171 11.559 1.00 13.60 84 LEU B O 1
ATOM 1410 N N . SER B 1 86 ? -6.262 17.954 13.580 1.00 14.73 85 SER B N 1
ATOM 1411 C CA . SER B 1 86 ? -5.431 16.802 13.918 1.00 15.83 85 SER B CA 1
ATOM 1412 C C . SER B 1 86 ? -6.254 15.547 14.174 1.00 16.45 85 SER B C 1
ATOM 1413 O O . SER B 1 86 ? -5.737 14.426 14.029 1.00 15.74 85 SER B O 1
ATOM 1416 N N . CYS B 1 87 ? -7.528 15.725 14.528 1.00 16.77 86 CYS B N 1
ATOM 1417 C CA . CYS B 1 87 ? -8.411 14.560 14.714 1.00 17.75 86 CYS B CA 1
ATOM 1418 C C . CYS B 1 87 ? -8.746 13.924 13.373 1.00 17.84 86 CYS B C 1
ATOM 1419 O O . CYS B 1 87 ? -9.162 12.761 13.340 1.00 19.48 86 CYS B O 1
ATOM 1422 N N . GLN B 1 88 ? -8.537 14.665 12.275 1.00 17.15 87 GLN B N 1
ATOM 1423 C CA . GLN B 1 88 ? -8.780 14.161 10.903 1.00 16.63 87 GLN B CA 1
ATOM 1424 C C . GLN B 1 88 ? -7.542 13.550 10.217 1.00 16.54 87 GLN B C 1
ATOM 1425 O O . GLN B 1 88 ? -7.616 13.042 9.104 1.00 15.79 87 GLN B O 1
ATOM 1431 N N . ILE B 1 89 ? -6.406 13.622 10.892 1.00 17.35 88 ILE B N 1
ATOM 1432 C CA . ILE B 1 89 ? -5.155 13.075 10.388 1.00 17.45 88 ILE B CA 1
ATOM 1433 C C . ILE B 1 89 ? -4.988 11.741 11.068 1.00 18.55 88 ILE B C 1
ATOM 1434 O O . ILE B 1 89 ? -4.824 11.687 12.308 1.00 18.29 88 ILE B O 1
ATOM 1439 N N . LYS B 1 90 ? -5.069 10.672 10.274 1.00 19.27 89 LYS B N 1
ATOM 1440 C CA . LYS B 1 90 ? -4.933 9.313 10.799 1.00 21.25 89 LYS B CA 1
ATOM 1441 C C . LYS B 1 90 ? -3.558 8.719 10.468 1.00 22.00 89 LYS B C 1
ATOM 1442 O O . LYS B 1 90 ? -2.990 8.988 9.410 1.00 23.07 89 LYS B O 1
ATOM 1448 N N . ILE B 1 91 ? -3.000 7.939 11.379 1.00 23.25 90 ILE B N 1
ATOM 1449 C CA . ILE B 1 91 ? -1.583 7.549 11.237 1.00 24.10 90 ILE B CA 1
ATOM 1450 C C . ILE B 1 91 ? -1.441 6.283 10.404 1.00 24.30 90 ILE B C 1
ATOM 1451 O O . ILE B 1 91 ? -1.746 5.176 10.864 1.00 24.02 90 ILE B O 1
ATOM 1456 N N . ALA B 1 92 ? -1.019 6.502 9.159 1.00 23.92 91 ALA B N 1
ATOM 1457 C CA . ALA B 1 92 ? -0.778 5.458 8.191 1.00 23.83 91 ALA B CA 1
ATOM 1458 C C . ALA B 1 92 ? 0.704 5.178 8.309 1.00 24.19 91 ALA B C 1
ATOM 1459 O O . ALA B 1 92 ? 1.412 5.942 8.961 1.00 24.25 91 ALA B O 1
ATOM 1461 N N . PRO B 1 93 ? 1.183 4.076 7.712 1.00 24.63 92 PRO B N 1
ATOM 1462 C CA . PRO B 1 93 ? 2.609 3.810 7.766 1.00 24.93 92 PRO B CA 1
ATOM 1463 C C . PRO B 1 93 ? 3.443 4.876 7.049 1.00 25.31 92 PRO B C 1
ATOM 1464 O O . PRO B 1 93 ? 4.530 5.217 7.515 1.00 26.61 92 PRO B O 1
ATOM 1468 N N . GLU B 1 94 ? 2.933 5.418 5.948 1.00 25.13 93 GLU B N 1
ATOM 1469 C CA . GLU B 1 94 ? 3.658 6.466 5.220 1.00 24.83 93 GLU B CA 1
ATOM 1470 C C . GLU B 1 94 ? 3.838 7.778 6.020 1.00 24.43 93 GLU B C 1
ATOM 1471 O O . GLU B 1 94 ? 4.599 8.639 5.614 1.00 24.24 93 GLU B O 1
ATOM 1477 N N . LEU B 1 95 ? 3.137 7.910 7.150 1.00 24.26 94 LEU B N 1
ATOM 1478 C CA . LEU B 1 95 ? 3.221 9.103 8.013 1.00 23.16 94 LEU B CA 1
ATOM 1479 C C . LEU B 1 95 ? 4.011 8.873 9.296 1.00 23.15 94 LEU B C 1
ATOM 1480 O O . LEU B 1 95 ? 3.916 9.666 10.236 1.00 22.54 94 LEU B O 1
ATOM 1485 N N . ASP B 1 96 ? 4.793 7.790 9.346 1.00 23.58 95 ASP B N 1
ATOM 1486 C CA . ASP B 1 96 ? 5.699 7.563 10.482 1.00 23.37 95 ASP B CA 1
ATOM 1487 C C . ASP B 1 96 ? 6.830 8.581 10.383 1.00 23.15 95 ASP B C 1
ATOM 1488 O O . ASP B 1 96 ? 7.455 8.722 9.332 1.00 22.52 95 ASP B O 1
ATOM 1493 N N . GLY B 1 97 ? 7.062 9.314 11.470 1.00 23.02 96 GLY B N 1
ATOM 1494 C CA . GLY B 1 97 ? 7.970 10.456 11.436 1.00 22.40 96 GLY B CA 1
ATOM 1495 C C . GLY B 1 97 ? 7.236 11.793 11.388 1.00 22.15 96 GLY B C 1
ATOM 1496 O O . GLY B 1 97 ? 7.789 12.808 11.815 1.00 22.29 96 GLY B O 1
ATOM 1497 N N . LEU B 1 98 ? 5.994 11.803 10.876 1.00 20.59 97 LEU B N 1
ATOM 1498 C CA . LEU B 1 98 ? 5.170 13.039 10.834 1.00 18.81 97 LEU B CA 1
ATOM 1499 C C . LEU B 1 98 ? 5.525 14.106 11.898 1.00 18.79 97 LEU B C 1
ATOM 1500 O O . LEU B 1 98 ? 5.588 13.812 13.088 1.00 18.45 97 LEU B O 1
ATOM 1505 N N . VAL B 1 99 ? 5.708 15.356 11.460 1.00 18.52 98 VAL B N 1
ATOM 1506 C CA . VAL B 1 99 ? 6.018 16.462 12.365 1.00 17.06 98 VAL B CA 1
ATOM 1507 C C . VAL B 1 99 ? 4.887 17.519 12.370 1.00 17.64 98 VAL B C 1
ATOM 1508 O O . VAL B 1 99 ? 4.475 18.008 11.311 1.00 17.34 98 VAL B O 1
ATOM 1512 N N . LEU B 1 100 ? 4.398 17.850 13.567 1.00 17.80 99 LEU B N 1
ATOM 1513 C CA . LEU B 1 100 ? 3.316 18.825 13.772 1.00 17.97 99 LEU B CA 1
ATOM 1514 C C . LEU B 1 100 ? 3.717 19.952 14.730 1.00 18.20 99 LEU B C 1
ATOM 1515 O O . LEU B 1 100 ? 4.341 19.714 15.775 1.00 18.06 99 LEU B O 1
ATOM 1520 N N . ARG B 1 101 ? 3.358 21.175 14.361 1.00 18.08 100 ARG B N 1
ATOM 1521 C CA . ARG B 1 101 ? 3.508 22.310 15.247 1.00 18.40 100 ARG B CA 1
ATOM 1522 C C . ARG B 1 101 ? 2.135 22.749 15.758 1.00 18.01 100 ARG B C 1
ATOM 1523 O O . ARG B 1 101 ? 1.197 22.945 14.979 1.00 16.77 100 ARG B O 1
ATOM 1531 N N . ILE B 1 102 ? 2.059 22.897 17.077 1.00 18.43 101 ILE B N 1
ATOM 1532 C CA . ILE B 1 102 ? 0.882 23.331 17.806 1.00 19.44 101 ILE B CA 1
ATOM 1533 C C . ILE B 1 102 ? 0.715 24.859 17.652 1.00 19.72 101 ILE B C 1
ATOM 1534 O O . ILE B 1 102 ? 1.730 25.589 17.544 1.00 19.35 101 ILE B O 1
ATOM 1539 N N . PRO B 1 103 ? -0.554 25.355 17.603 1.00 20.13 102 PRO B N 1
ATOM 1540 C CA . PRO B 1 103 ? -0.777 26.806 17.649 1.00 20.78 102 PRO B CA 1
ATOM 1541 C C . PRO B 1 103 ? -0.711 27.336 19.084 1.00 22.40 102 PRO B C 1
ATOM 1542 O O . PRO B 1 103 ? -0.837 26.572 20.039 1.00 22.79 102 PRO B O 1
ATOM 1546 N N . GLU B 1 104 ? -0.484 28.634 19.236 1.00 24.04 103 GLU B N 1
ATOM 1547 C CA . GLU B 1 104 ? -0.454 29.236 20.559 1.00 25.31 103 GLU B CA 1
ATOM 1548 C C . GLU B 1 104 ? -1.798 29.072 21.242 1.00 25.67 103 GLU B C 1
ATOM 1549 O O . GLU B 1 104 ? -1.868 28.993 22.491 1.00 26.59 103 GLU B O 1
ATOM 1555 N N . ARG B 1 105 ? -2.858 29.046 20.425 1.00 25.53 104 ARG B N 1
ATOM 1556 C CA . ARG B 1 105 ? -4.242 28.959 20.915 1.00 25.14 104 ARG B CA 1
ATOM 1557 C C . ARG B 1 105 ? -5.110 27.940 20.162 1.00 24.49 104 ARG B C 1
ATOM 1558 O O . ARG B 1 105 ? -4.939 27.739 18.961 1.00 23.87 104 ARG B O 1
ATOM 1566 N N . GLN B 1 106 ? -6.026 27.302 20.890 1.00 24.50 105 GLN B N 1
ATOM 1567 C CA . GLN B 1 106 ? -7.049 26.423 20.325 1.00 24.95 105 GLN B CA 1
ATOM 1568 C C . GLN B 1 106 ? -8.446 27.032 20.434 1.00 26.00 105 GLN B C 1
ATOM 1569 O O . GLN B 1 106 ? -9.220 26.983 19.488 1.00 25.04 105 GLN B O 1
ATOM 1575 N N . THR B 1 107 ? -8.759 27.576 21.608 1.00 27.74 106 THR B N 1
ATOM 1576 C CA . THR B 1 107 ? -10.018 28.275 21.849 1.00 29.76 106 THR B CA 1
ATOM 1577 C C . THR B 1 107 ? -9.684 29.703 22.255 1.00 30.54 106 THR B C 1
ATOM 1578 O O . THR B 1 107 ? -8.559 29.933 22.720 1.00 31.09 106 THR B O 1
#

Secondary structure (DSSP, 8-state):
-EEEEE-TTS-EEEEE--TT-BHHHHHHTTT-TT---TTSSSSS-STTEEEE-TTTGGGSPPP-HHHHHHHTT-SSPP-TTEEEGGG-B--GGGTT-EEE--S---/-EEEEE-TTS-EEEEE--TT-BHHHHHHHTT-TT---TTSSSSS-STTEEEE-TTTGGGSPPPPHHHHHHGGG-SS---TTEEEGGG-B--GGGTT-EEE--S---

Sequence (212 aa):
PSITFIHPDGRSEIVDAAIGDSAMFAALNHGIDSIVAECGGNAVCATCHVYVDDLWLAKLPPVDANEDDLLDGTASDRLPNSRLSCQIKIAPELDGLVLRIPERQTPSITFIHPDGRSEIVDAAIGDSAMFAALNHGIDSIVAECGGNAVCATCHVYVDDLWLAKLPPVDANEDDLLDGTASDRLPNSRLSCQIKIAPELDGLVLRIPERQT